Protein AF-A0A7S0GEG2-F1 (afdb_monomer_lite)

pLDDT: mean 74.53, std 17.64, range [33.5, 93.62]

Secondary structure (DSSP, 8-state):
------------SSEEEEEEEEEPPPPGGGG-SS--TTSGGGGT---TT-SEEEEEEEESS----------TTSS-----SS--SEEEEEEEEB----HHHHHHHHHHH--SSPPSS----SSS-SSS--TTEEEEEEEEE--TTHHHHTTPEE-S-TTTS--EEEEEETTTEEEEEEE---EEEESSEESSPPEEE--EE-SSSSS-EE--SB-EEE--EE-S--

Structure (mmCIF, N/CA/C/O backbone):
data_AF-A0A7S0GEG2-F1
#
_entry.id   AF-A0A7S0GEG2-F1
#
loop_
_atom_site.group_PDB
_atom_site.id
_atom_site.type_symbol
_atom_site.label_atom_id
_atom_site.label_alt_id
_atom_site.label_comp_id
_atom_site.label_asym_id
_atom_site.label_entity_id
_atom_site.label_seq_id
_atom_site.pdbx_PDB_ins_code
_atom_site.Cartn_x
_atom_site.Cartn_y
_atom_site.Cartn_z
_atom_site.occupancy
_atom_site.B_iso_or_equiv
_atom_site.auth_seq_id
_atom_site.auth_comp_id
_atom_site.auth_asym_id
_atom_site.auth_atom_id
_atom_site.pdbx_PDB_model_num
ATOM 1 N N . ASP A 1 1 ? -1.716 -4.434 -30.264 1.00 33.84 1 ASP A N 1
ATOM 2 C CA . ASP A 1 1 ? -1.226 -3.593 -29.158 1.00 33.84 1 ASP A CA 1
ATOM 3 C C . ASP A 1 1 ? -2.032 -3.826 -27.901 1.00 33.84 1 ASP A C 1
ATOM 5 O O . ASP A 1 1 ? -3.248 -3.678 -27.917 1.00 33.84 1 ASP A O 1
ATOM 9 N N . ALA A 1 2 ? -1.374 -4.280 -26.836 1.00 33.50 2 ALA A N 1
ATOM 10 C CA . ALA A 1 2 ? -2.000 -4.377 -25.525 1.00 33.50 2 ALA A CA 1
ATOM 11 C C . ALA A 1 2 ? -1.943 -2.991 -24.875 1.00 33.50 2 ALA A C 1
ATOM 13 O O . ALA A 1 2 ? -0.858 -2.471 -24.619 1.00 33.50 2 ALA A O 1
ATOM 14 N N . LEU A 1 3 ? -3.106 -2.389 -24.628 1.00 39.66 3 LEU A N 1
ATOM 15 C CA . LEU A 1 3 ? -3.224 -1.216 -23.766 1.00 39.66 3 LEU A CA 1
ATOM 16 C C . LEU A 1 3 ? -2.659 -1.587 -22.388 1.00 39.66 3 LEU A C 1
ATOM 18 O O . LEU A 1 3 ? -3.212 -2.442 -21.696 1.00 39.66 3 LEU A O 1
ATOM 22 N N . SER A 1 4 ? -1.534 -0.982 -22.007 1.00 40.44 4 SER A N 1
ATOM 23 C CA . SER A 1 4 ? -0.943 -1.180 -20.684 1.00 40.44 4 SER A CA 1
ATOM 24 C C . SER A 1 4 ? -1.849 -0.534 -19.634 1.00 40.44 4 SER A C 1
ATOM 26 O O . SER A 1 4 ? -1.887 0.687 -19.496 1.00 40.44 4 SER A O 1
ATOM 28 N N . LEU A 1 5 ? -2.604 -1.355 -18.904 1.00 46.75 5 LEU A N 1
ATOM 29 C CA . LEU A 1 5 ? -3.437 -0.920 -17.786 1.00 46.75 5 LEU A CA 1
ATOM 30 C C . LEU A 1 5 ? -2.587 -0.863 -16.511 1.00 46.75 5 LEU A C 1
ATOM 32 O O . LEU A 1 5 ? -2.259 -1.892 -15.928 1.00 46.75 5 LEU A O 1
ATOM 36 N N . HIS A 1 6 ? -2.264 0.348 -16.057 1.00 59.22 6 HIS A N 1
ATOM 37 C CA . HIS A 1 6 ? -1.756 0.585 -14.704 1.00 59.22 6 HIS A CA 1
ATOM 38 C C . HIS A 1 6 ? -2.921 0.874 -13.754 1.00 59.22 6 HIS A C 1
ATOM 40 O O . HIS A 1 6 ? -3.696 1.806 -13.982 1.00 59.22 6 HIS A O 1
ATOM 46 N N . GLY A 1 7 ? -3.028 0.106 -12.669 1.00 64.88 7 GLY A N 1
ATOM 47 C CA . GLY A 1 7 ? -4.090 0.266 -11.681 1.00 64.88 7 GLY A CA 1
ATOM 48 C C . GLY A 1 7 ? -3.736 -0.322 -10.320 1.00 64.88 7 GLY A C 1
ATOM 49 O O . GLY A 1 7 ? -2.764 -1.060 -10.178 1.00 64.88 7 GLY A O 1
ATOM 50 N N . ASN A 1 8 ? -4.557 0.016 -9.330 1.00 79.81 8 ASN A N 1
ATOM 51 C CA . ASN A 1 8 ? -4.424 -0.473 -7.964 1.00 79.81 8 ASN A CA 1
ATOM 52 C C . ASN A 1 8 ? -5.343 -1.674 -7.753 1.00 79.81 8 ASN A C 1
ATOM 54 O O . ASN A 1 8 ? -6.505 -1.646 -8.159 1.00 79.81 8 ASN A O 1
ATOM 58 N N . ALA A 1 9 ? -4.849 -2.700 -7.067 1.00 84.75 9 ALA A N 1
ATOM 59 C CA . ALA A 1 9 ? -5.642 -3.865 -6.702 1.00 84.75 9 ALA A CA 1
ATOM 60 C C . ALA A 1 9 ? -5.362 -4.279 -5.257 1.00 84.75 9 ALA A C 1
ATOM 62 O O . ALA A 1 9 ? -4.230 -4.203 -4.780 1.00 84.75 9 ALA A O 1
ATOM 63 N N . ILE A 1 10 ? -6.405 -4.752 -4.575 1.00 87.50 10 ILE A N 1
ATOM 64 C CA . ILE A 1 10 ? -6.306 -5.407 -3.270 1.00 87.50 10 ILE A CA 1
ATOM 65 C C . ILE A 1 10 ? -6.889 -6.806 -3.439 1.00 87.50 10 ILE A C 1
ATOM 67 O O . ILE A 1 10 ? -8.076 -6.957 -3.722 1.00 87.50 10 ILE A O 1
ATOM 71 N N . LEU A 1 11 ? -6.049 -7.827 -3.271 1.00 88.75 11 LEU A N 1
ATOM 72 C CA . LEU A 1 11 ? -6.468 -9.225 -3.268 1.00 88.75 11 LEU A CA 1
ATOM 73 C C . LEU A 1 11 ? -6.375 -9.758 -1.843 1.00 88.75 11 LEU A C 1
ATOM 75 O O . LEU A 1 11 ? -5.358 -9.584 -1.174 1.00 88.75 11 LEU A O 1
ATOM 79 N N . SER A 1 12 ? -7.437 -10.410 -1.379 1.00 87.06 12 SER A N 1
ATOM 80 C CA . SER A 1 12 ? -7.534 -10.885 -0.003 1.00 87.06 12 SER A CA 1
ATOM 81 C C . SER A 1 12 ? -8.224 -12.242 0.062 1.00 87.06 12 SER A C 1
ATOM 83 O O . SER A 1 12 ? -9.162 -12.503 -0.686 1.00 87.06 12 SER A O 1
ATOM 85 N N . LYS A 1 13 ? -7.761 -13.098 0.981 1.00 88.56 13 LYS A N 1
ATOM 86 C CA . LYS A 1 13 ? -8.512 -14.284 1.436 1.00 88.56 13 LYS A CA 1
ATOM 87 C C . LYS A 1 13 ? -9.487 -13.946 2.573 1.00 88.56 13 LYS A C 1
ATOM 89 O O . LYS A 1 13 ? -10.323 -14.769 2.925 1.00 88.56 13 LYS A O 1
ATOM 94 N N . CYS A 1 14 ? -9.344 -12.759 3.159 1.00 88.00 14 CYS A N 1
ATOM 95 C CA . CYS A 1 14 ? -10.221 -12.205 4.182 1.00 88.00 14 CYS A CA 1
ATOM 96 C C . CYS A 1 14 ? -11.368 -11.423 3.530 1.00 88.00 14 CYS A C 1
ATOM 98 O O . CYS A 1 14 ? -11.301 -11.064 2.353 1.00 88.00 14 CYS A O 1
ATOM 100 N N . ILE A 1 15 ? -12.395 -11.096 4.312 1.00 87.94 15 ILE A N 1
ATOM 101 C CA . ILE A 1 15 ? -13.513 -10.278 3.830 1.00 87.94 15 ILE A CA 1
ATOM 102 C C . ILE A 1 15 ? -13.054 -8.828 3.678 1.00 87.94 15 ILE A C 1
ATOM 104 O O . ILE A 1 15 ? -12.474 -8.279 4.613 1.00 87.94 15 ILE A O 1
ATOM 108 N N . LEU A 1 16 ? -13.319 -8.222 2.518 1.00 86.06 16 LEU A N 1
ATOM 109 C CA . LEU A 1 16 ? -13.119 -6.795 2.260 1.00 86.06 16 LEU A CA 1
ATOM 110 C C . LEU A 1 16 ? -14.400 -6.023 2.590 1.00 86.06 16 LEU A C 1
ATOM 112 O O . LEU A 1 16 ? -15.486 -6.434 2.187 1.00 86.06 16 LEU A O 1
ATOM 116 N N . GLY A 1 17 ? -14.266 -4.891 3.274 1.00 80.94 17 GLY A N 1
ATOM 117 C CA . GLY A 1 17 ? -15.364 -3.961 3.531 1.00 80.94 17 GLY A CA 1
ATOM 118 C C . GLY A 1 17 ? -14.894 -2.510 3.540 1.00 80.94 17 GLY A C 1
ATOM 119 O O . GLY A 1 17 ? -13.691 -2.239 3.531 1.00 80.94 17 GLY A O 1
ATOM 120 N N . ASP A 1 18 ? -15.856 -1.586 3.537 1.00 77.19 18 ASP A N 1
ATOM 121 C CA . ASP A 1 18 ? -15.634 -0.139 3.618 1.00 77.19 18 ASP A CA 1
ATOM 122 C C . ASP A 1 18 ? -14.580 0.366 2.627 1.00 77.19 18 ASP A C 1
ATOM 124 O O . ASP A 1 18 ? -13.599 0.997 3.014 1.00 77.19 18 ASP A O 1
ATOM 128 N N . GLY A 1 19 ? -14.740 0.030 1.346 1.00 84.19 19 GLY A N 1
ATOM 129 C CA . GLY A 1 19 ? -13.811 0.442 0.299 1.00 84.19 19 GLY A CA 1
ATOM 130 C C . GLY A 1 19 ? -13.857 1.951 0.044 1.00 84.19 19 GLY A C 1
ATOM 131 O O . GLY A 1 19 ? -14.934 2.523 -0.118 1.00 84.19 19 GLY A O 1
ATOM 132 N N . LEU A 1 20 ? -12.688 2.585 -0.049 1.00 85.19 20 LEU A N 1
ATOM 133 C CA . LEU A 1 20 ? -12.534 3.994 -0.399 1.00 85.19 20 LEU A CA 1
ATOM 134 C C . LEU A 1 20 ? -11.532 4.133 -1.542 1.00 85.19 20 LEU A C 1
ATOM 136 O O . LEU A 1 20 ? -10.406 3.637 -1.475 1.00 85.19 20 LEU A O 1
ATOM 140 N N . ILE A 1 21 ? -11.928 4.873 -2.574 1.00 87.62 21 ILE A N 1
ATOM 141 C CA . ILE A 1 21 ? -11.025 5.314 -3.634 1.00 87.62 21 ILE A CA 1
ATOM 142 C C . ILE A 1 21 ? -10.737 6.793 -3.410 1.00 87.62 21 ILE A C 1
ATOM 144 O O . ILE A 1 21 ? -11.643 7.624 -3.443 1.00 87.62 21 ILE A O 1
ATOM 148 N N . LEU A 1 22 ? -9.464 7.125 -3.209 1.00 87.06 22 LEU A N 1
ATOM 149 C CA . LEU A 1 22 ? -8.984 8.502 -3.241 1.00 87.06 22 LEU A CA 1
ATOM 150 C C . LEU A 1 22 ? -8.239 8.728 -4.544 1.00 87.06 22 LEU A C 1
ATOM 152 O O . LEU A 1 22 ? -7.375 7.940 -4.917 1.00 87.06 22 LEU A O 1
ATOM 156 N N . ARG A 1 23 ? -8.559 9.812 -5.239 1.00 85.81 23 ARG A N 1
ATOM 157 C CA . ARG A 1 23 ? -7.948 10.145 -6.522 1.00 85.81 23 ARG A CA 1
ATOM 158 C C . ARG A 1 23 ? -7.638 11.629 -6.552 1.00 85.81 23 ARG A C 1
ATOM 160 O O . ARG A 1 23 ? -8.488 12.437 -6.178 1.00 85.81 23 ARG A O 1
ATOM 167 N N . ASP A 1 24 ? -6.441 11.974 -7.010 1.00 83.50 24 ASP A N 1
ATOM 168 C CA . ASP A 1 24 ? -6.130 13.364 -7.322 1.00 83.50 24 ASP A CA 1
ATOM 169 C C . ASP A 1 24 ? -7.036 13.843 -8.470 1.00 83.50 24 ASP A C 1
ATOM 171 O O . ASP A 1 24 ? -7.465 13.035 -9.300 1.00 83.50 24 ASP A O 1
ATOM 175 N N . PRO A 1 25 ? -7.314 15.152 -8.576 1.00 80.06 25 PRO A N 1
ATOM 176 C CA . PRO A 1 25 ? -7.960 15.694 -9.762 1.00 80.06 25 PRO A CA 1
ATOM 177 C C . PRO A 1 25 ? -7.212 15.239 -11.018 1.00 80.06 25 PRO A C 1
ATOM 179 O O . PRO A 1 25 ? -6.003 15.460 -11.146 1.00 80.06 25 PRO A O 1
ATOM 182 N N . LEU A 1 26 ? -7.925 14.563 -11.919 1.00 72.69 26 LEU A N 1
ATOM 183 C CA . LEU A 1 26 ? -7.349 14.144 -13.187 1.00 72.69 26 LEU A CA 1
ATOM 184 C C . LEU A 1 26 ? -7.174 15.386 -14.061 1.00 72.69 26 LEU A C 1
ATOM 186 O O . LEU A 1 26 ? -8.143 16.127 -14.244 1.00 72.69 26 LEU A O 1
ATOM 190 N N . PRO A 1 27 ? -5.972 15.636 -14.602 1.00 69.25 27 PRO A N 1
ATOM 191 C CA . PRO A 1 27 ? -5.805 16.676 -15.601 1.00 69.25 27 PRO A CA 1
ATOM 192 C C . PRO A 1 27 ? -6.736 16.394 -16.785 1.00 69.25 27 PRO A C 1
ATOM 194 O O . PRO A 1 27 ? -6.837 15.245 -17.218 1.00 69.25 27 PRO A O 1
ATOM 197 N N . HIS A 1 28 ? -7.375 17.428 -17.339 1.00 65.75 28 HIS A N 1
ATOM 198 C CA . HIS A 1 28 ? -8.211 17.297 -18.545 1.00 65.75 28 HIS A CA 1
ATOM 199 C C . HIS A 1 28 ? -7.473 16.612 -19.705 1.00 65.75 28 HIS A C 1
ATOM 201 O O . HIS A 1 28 ? -8.079 15.927 -20.521 1.00 65.75 28 HIS A O 1
ATOM 207 N N . THR A 1 29 ? -6.151 16.743 -19.713 1.00 63.72 29 THR A N 1
ATOM 208 C CA . THR A 1 29 ? -5.223 16.192 -20.696 1.00 63.72 29 THR A CA 1
ATOM 209 C C . THR A 1 29 ? -5.220 14.657 -20.747 1.00 63.72 29 THR A C 1
ATOM 211 O O . THR A 1 29 ? -4.950 14.087 -21.796 1.00 63.72 29 THR A O 1
ATOM 214 N N . TYR A 1 30 ? -5.612 13.967 -19.664 1.00 60.62 30 TYR A N 1
ATOM 215 C CA . TYR A 1 30 ? -5.770 12.500 -19.642 1.00 60.62 30 TYR A CA 1
ATOM 216 C C . TYR A 1 30 ? -6.985 12.010 -20.446 1.00 60.62 30 TYR A C 1
ATOM 218 O O . TYR A 1 30 ? -7.077 10.825 -20.753 1.00 60.62 30 TYR A O 1
ATOM 226 N N . PHE A 1 31 ? -7.915 12.911 -20.764 1.00 60.94 31 PHE A N 1
ATOM 227 C CA . PHE A 1 31 ? -9.104 12.654 -21.580 1.00 60.94 31 PHE A CA 1
ATOM 228 C C . PHE A 1 31 ? -9.052 13.412 -22.912 1.00 60.94 31 PHE A C 1
ATOM 230 O O . PHE A 1 31 ? -10.062 13.514 -23.604 1.00 60.94 31 PHE A O 1
ATOM 237 N N . SER A 1 32 ? -7.895 13.986 -23.251 1.00 58.28 32 SER A N 1
ATOM 238 C CA . SER A 1 32 ? -7.695 14.693 -24.508 1.00 58.28 32 SER A CA 1
ATOM 239 C C . SER A 1 32 ? -7.618 13.694 -25.658 1.00 58.28 32 SER A C 1
ATOM 241 O O . SER A 1 32 ? -6.876 12.717 -25.597 1.00 58.28 32 SER A O 1
ATOM 243 N N . GLU A 1 33 ? -8.333 13.971 -26.746 1.00 59.38 33 GLU A N 1
ATOM 244 C CA . GLU A 1 33 ? -8.207 13.227 -28.008 1.00 59.38 33 GLU A CA 1
ATOM 245 C C . GLU A 1 33 ? -6.899 13.555 -28.757 1.00 59.38 33 GLU A C 1
ATOM 247 O O . GLU A 1 33 ? -6.630 13.014 -29.828 1.00 59.38 33 GLU A O 1
ATOM 252 N N . LYS A 1 34 ? -6.074 14.463 -28.216 1.00 60.25 34 LYS A N 1
ATOM 253 C CA . LYS A 1 34 ? -4.789 14.876 -28.787 1.00 60.25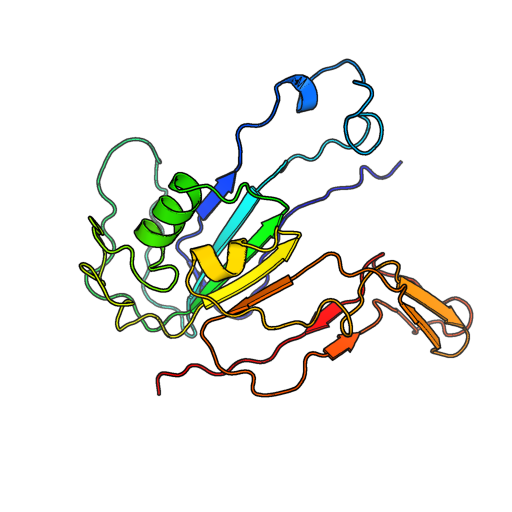 34 LYS A CA 1
ATOM 254 C C . LYS A 1 34 ? -3.649 14.453 -27.866 1.00 60.25 34 LYS A C 1
ATOM 256 O O . LYS A 1 34 ? -3.674 14.754 -26.676 1.00 60.25 34 LYS A O 1
ATOM 261 N N . ALA A 1 35 ? -2.628 13.813 -28.436 1.00 57.03 35 ALA A N 1
ATOM 262 C CA . ALA A 1 35 ? -1.416 13.447 -27.710 1.00 57.03 35 ALA A CA 1
ATOM 263 C C . ALA A 1 35 ? -0.706 14.700 -27.172 1.00 57.03 35 ALA A C 1
ATOM 265 O O . ALA A 1 35 ? -0.379 15.619 -27.928 1.00 57.03 35 ALA A O 1
ATOM 266 N N . GLU A 1 36 ? -0.448 14.728 -25.867 1.00 59.53 36 GLU A N 1
ATOM 267 C CA . GLU A 1 36 ? 0.244 15.831 -25.205 1.00 59.53 36 GLU A CA 1
ATOM 268 C C . GLU A 1 36 ? 1.667 15.430 -24.804 1.00 59.53 36 GLU A C 1
ATOM 270 O O . GLU A 1 36 ? 1.892 14.516 -24.006 1.00 59.53 36 GLU A O 1
ATOM 275 N N . ARG A 1 37 ? 2.652 16.146 -25.363 1.00 57.69 37 ARG A N 1
ATOM 276 C CA . ARG A 1 37 ? 4.074 15.955 -25.049 1.00 57.69 37 ARG A CA 1
ATOM 277 C C . ARG A 1 37 ? 4.355 16.290 -23.584 1.00 57.69 37 ARG A C 1
ATOM 279 O O . ARG A 1 37 ? 3.925 17.325 -23.087 1.00 57.69 37 ARG A O 1
ATOM 286 N N . GLY A 1 38 ? 5.147 15.447 -22.923 1.00 57.72 38 GLY A N 1
ATOM 287 C CA . GLY A 1 38 ? 5.521 15.619 -21.513 1.00 57.72 38 GLY A CA 1
ATOM 288 C C . GLY A 1 38 ? 4.596 14.904 -20.522 1.00 57.72 38 GLY A C 1
ATOM 289 O O . GLY A 1 38 ? 4.838 14.963 -19.317 1.00 57.72 38 GLY A O 1
ATOM 290 N N . ILE A 1 39 ? 3.576 14.194 -21.011 1.00 58.56 39 ILE A N 1
ATOM 291 C CA . ILE A 1 39 ? 2.786 13.243 -20.223 1.00 58.56 39 ILE A CA 1
ATOM 292 C C . ILE A 1 39 ? 3.392 11.843 -20.396 1.00 58.56 39 ILE A C 1
ATOM 294 O O . ILE A 1 39 ? 3.919 11.511 -21.455 1.00 58.56 39 ILE A O 1
ATOM 298 N N . ASN A 1 40 ? 3.371 11.032 -19.332 1.00 51.09 40 ASN A N 1
ATOM 299 C CA . ASN A 1 40 ? 3.924 9.673 -19.334 1.00 51.09 40 ASN A CA 1
ATOM 300 C C . ASN A 1 40 ? 3.428 8.849 -20.539 1.00 51.09 40 ASN A C 1
ATOM 302 O O . ASN A 1 40 ? 2.256 8.934 -20.902 1.00 51.09 40 ASN A O 1
ATOM 306 N N . ALA A 1 41 ? 4.324 8.036 -21.107 1.00 54.47 41 ALA A N 1
ATOM 307 C CA . ALA A 1 41 ? 4.078 7.227 -22.306 1.00 54.47 41 ALA A CA 1
ATOM 308 C C . ALA A 1 41 ? 3.608 8.038 -23.534 1.00 54.47 41 ALA A C 1
ATOM 310 O O . ALA A 1 41 ? 2.786 7.559 -24.313 1.00 54.47 41 ALA A O 1
ATOM 311 N N . ASP A 1 42 ? 4.099 9.273 -23.681 1.00 52.62 42 ASP A N 1
ATOM 312 C CA . ASP A 1 42 ? 3.838 10.166 -24.822 1.00 52.62 42 ASP A CA 1
ATOM 313 C C . ASP A 1 42 ? 2.342 10.392 -25.124 1.00 52.62 42 ASP A C 1
ATOM 315 O O . ASP A 1 42 ? 1.959 10.683 -26.256 1.00 52.62 42 ASP A O 1
ATOM 319 N N . GLY A 1 43 ? 1.485 10.252 -24.105 1.00 51.22 43 GLY A N 1
ATOM 320 C CA . GLY A 1 43 ? 0.032 10.385 -24.233 1.00 51.22 43 GLY A CA 1
ATOM 321 C C . GLY A 1 43 ? -0.700 9.142 -24.760 1.00 51.22 43 GLY A C 1
ATOM 322 O O . GLY A 1 43 ? -1.916 9.194 -24.906 1.00 51.22 43 GLY A O 1
ATOM 323 N N . TYR A 1 44 ? -0.007 8.022 -25.008 1.00 48.38 44 TYR A N 1
ATOM 324 C CA . TYR A 1 44 ? -0.619 6.767 -25.477 1.00 48.38 44 TYR A CA 1
ATOM 325 C C . TYR A 1 44 ? -1.108 5.847 -24.347 1.00 48.38 44 TYR A C 1
ATOM 327 O O . TYR A 1 44 ? -1.871 4.911 -24.590 1.00 48.38 44 TYR A O 1
ATOM 335 N N . GLU A 1 45 ? -0.685 6.081 -23.102 1.00 48.69 45 GLU A N 1
ATOM 336 C CA . GLU A 1 45 ? -1.154 5.312 -21.946 1.00 48.69 45 GLU A CA 1
ATOM 337 C C . GLU A 1 45 ? -2.381 5.981 -21.314 1.00 48.69 45 GLU A C 1
ATOM 339 O O . GLU A 1 45 ? -2.269 6.948 -20.556 1.00 48.69 45 GLU A O 1
ATOM 344 N N . VAL A 1 46 ? -3.568 5.422 -21.561 1.00 51.94 46 VAL A N 1
ATOM 345 C CA . VAL A 1 46 ? -4.786 5.800 -20.834 1.00 51.94 46 VAL A CA 1
ATOM 346 C C . VAL A 1 46 ? -4.719 5.204 -19.426 1.00 51.94 46 VAL A C 1
ATOM 348 O O . VAL A 1 46 ? -5.194 4.099 -19.157 1.00 51.94 46 VAL A O 1
ATOM 351 N N . ARG A 1 47 ? -4.116 5.935 -18.484 1.00 56.31 47 ARG A N 1
ATOM 352 C CA . ARG A 1 47 ? -4.162 5.573 -17.060 1.00 56.31 47 ARG A CA 1
ATOM 353 C C . ARG A 1 47 ? -5.538 5.913 -16.510 1.00 56.31 47 ARG A C 1
ATOM 355 O O . ARG A 1 47 ? -5.728 6.979 -15.928 1.00 56.31 47 ARG A O 1
ATOM 362 N N . LEU A 1 48 ? -6.481 4.985 -16.643 1.00 52.56 48 LEU A N 1
ATOM 363 C CA . LEU A 1 48 ? -7.854 5.127 -16.140 1.00 52.56 48 LEU A CA 1
ATOM 364 C C . LEU A 1 48 ? -7.928 5.459 -14.628 1.00 52.56 48 LEU A C 1
ATOM 366 O O . LEU A 1 48 ? -8.962 5.921 -14.146 1.00 52.56 48 LEU A O 1
ATOM 370 N N . GLY A 1 49 ? -6.828 5.289 -13.883 1.00 56.41 49 GLY A N 1
ATOM 371 C CA . GLY A 1 49 ? -6.710 5.634 -12.464 1.00 56.41 49 GLY A CA 1
ATOM 372 C C . GLY A 1 49 ? -5.973 6.936 -12.113 1.00 56.41 49 GLY A C 1
ATOM 373 O O . GLY A 1 49 ? -6.183 7.470 -11.025 1.00 56.41 49 GLY A O 1
ATOM 374 N N . GLY A 1 50 ? -5.124 7.478 -12.997 1.00 71.56 50 GLY A N 1
ATOM 375 C CA . GLY A 1 50 ? -4.232 8.602 -12.673 1.00 71.56 50 GLY A CA 1
ATOM 376 C C . GLY A 1 50 ? -3.418 8.392 -11.385 1.00 71.56 50 GLY A C 1
ATOM 377 O O . GLY A 1 50 ? -2.882 7.311 -11.152 1.00 71.56 50 GLY A O 1
ATOM 378 N N . ARG A 1 51 ? -3.304 9.442 -10.561 1.00 82.38 51 ARG A N 1
ATOM 379 C CA . ARG A 1 51 ? -2.701 9.385 -9.219 1.00 82.38 51 ARG A CA 1
ATOM 380 C C . ARG A 1 51 ? -3.801 9.047 -8.208 1.00 82.38 51 ARG A C 1
ATOM 382 O O . ARG A 1 51 ? -4.714 9.851 -8.010 1.00 82.38 51 ARG A O 1
ATOM 389 N N . MET A 1 52 ? -3.749 7.865 -7.601 1.00 88.06 52 MET A N 1
ATOM 390 C CA . MET A 1 52 ? -4.851 7.338 -6.790 1.00 88.06 52 MET A CA 1
ATOM 391 C C . MET A 1 52 ? -4.395 6.402 -5.672 1.00 88.06 52 MET A C 1
ATOM 393 O O . MET A 1 52 ? -3.303 5.852 -5.711 1.00 88.06 52 MET A O 1
ATOM 397 N N . GLY A 1 53 ? -5.261 6.179 -4.692 1.00 89.44 53 GLY A N 1
ATOM 398 C CA . GLY A 1 53 ? -5.144 5.126 -3.697 1.00 89.44 53 GLY A CA 1
ATOM 399 C C . GLY A 1 53 ? -6.461 4.369 -3.570 1.00 89.44 53 GLY A C 1
ATOM 400 O O . GLY A 1 53 ? -7.534 4.973 -3.562 1.00 89.44 53 GLY A O 1
ATOM 401 N N . LEU A 1 54 ? -6.364 3.046 -3.498 1.00 91.62 54 LEU A N 1
ATOM 402 C CA . LEU A 1 54 ? -7.462 2.150 -3.165 1.00 91.62 54 LEU A CA 1
ATOM 403 C C . LEU A 1 54 ? -7.247 1.682 -1.730 1.00 91.62 54 LEU A C 1
ATOM 405 O O . LEU A 1 54 ? -6.164 1.199 -1.411 1.00 91.62 54 LEU A O 1
ATOM 409 N N . PHE A 1 55 ? -8.260 1.815 -0.886 1.00 90.31 55 PHE A N 1
ATOM 410 C CA . PHE A 1 55 ? -8.200 1.462 0.528 1.00 90.31 55 PHE A CA 1
ATOM 411 C C . PHE A 1 55 ? -9.420 0.630 0.911 1.00 90.31 55 PHE A C 1
ATOM 413 O O . PHE A 1 55 ? -10.476 0.747 0.288 1.00 90.31 55 PHE A O 1
ATOM 420 N N . ALA A 1 56 ? -9.269 -0.222 1.918 1.00 90.06 56 ALA A N 1
ATOM 421 C CA . ALA A 1 56 ? -10.346 -1.038 2.460 1.00 90.06 56 ALA A CA 1
ATOM 422 C C . ALA A 1 56 ? -10.034 -1.466 3.898 1.00 90.06 56 ALA A C 1
ATOM 424 O O . ALA A 1 56 ? -8.885 -1.422 4.345 1.00 90.06 56 ALA A O 1
ATOM 425 N N . ARG A 1 57 ? -11.052 -1.956 4.605 1.00 88.38 57 ARG A N 1
ATOM 426 C CA . ARG A 1 57 ? -10.870 -2.785 5.799 1.00 88.38 57 ARG A CA 1
ATOM 427 C C . ARG A 1 57 ? -10.877 -4.260 5.406 1.00 88.38 57 ARG A C 1
ATOM 429 O O . ARG A 1 57 ? -11.656 -4.666 4.543 1.00 88.38 57 ARG A O 1
ATOM 436 N N . ILE A 1 58 ? -10.032 -5.063 6.051 1.00 89.56 58 ILE A N 1
ATOM 437 C CA . ILE A 1 58 ? -10.095 -6.527 5.992 1.00 89.56 58 ILE A CA 1
ATOM 438 C C . ILE A 1 58 ? -10.478 -7.121 7.343 1.00 89.56 58 ILE A C 1
ATOM 440 O O . ILE A 1 58 ? -9.957 -6.719 8.385 1.00 89.56 58 ILE A O 1
ATOM 444 N N . PHE A 1 59 ? -11.348 -8.127 7.302 1.00 86.81 59 PHE A N 1
ATOM 445 C CA . PHE A 1 59 ? -11.892 -8.802 8.477 1.00 86.81 59 PHE A CA 1
ATOM 446 C C . PHE A 1 59 ? -11.567 -10.295 8.433 1.00 86.81 59 PHE A C 1
ATOM 448 O O . PHE A 1 59 ? -11.765 -10.954 7.410 1.00 86.81 59 PHE A O 1
ATOM 455 N N . GLY A 1 60 ? -11.080 -10.843 9.550 1.00 81.44 60 GLY A N 1
ATOM 456 C CA . GLY A 1 60 ? -10.684 -12.255 9.636 1.00 81.44 60 GLY A CA 1
ATOM 457 C C . GLY A 1 60 ? -11.854 -13.244 9.588 1.00 81.44 60 GLY A C 1
ATOM 458 O O . GLY A 1 60 ? -11.654 -14.422 9.306 1.00 81.44 60 GLY A O 1
ATOM 459 N N . LYS A 1 61 ? -13.078 -12.778 9.852 1.00 74.19 61 LYS A N 1
ATOM 460 C CA . LYS A 1 61 ? -14.315 -13.557 9.754 1.00 74.19 61 LYS A CA 1
ATOM 461 C C . LYS A 1 61 ? -15.391 -12.721 9.058 1.00 74.19 61 LYS A C 1
ATOM 463 O O . LYS A 1 61 ? -15.341 -11.493 9.165 1.00 74.19 61 LYS A O 1
ATOM 468 N N . PRO A 1 62 ? -16.375 -13.357 8.397 1.00 66.00 62 PRO A N 1
ATOM 469 C CA . PRO A 1 62 ? -17.599 -12.679 7.996 1.00 66.00 62 PRO A CA 1
ATOM 470 C C . PRO A 1 62 ? -18.227 -12.034 9.231 1.00 66.00 62 PRO A C 1
ATOM 472 O O . PRO A 1 62 ? -18.604 -12.715 10.181 1.00 66.00 62 PRO A O 1
ATOM 475 N N . SER A 1 63 ? -18.266 -10.710 9.239 1.00 55.09 63 SER A N 1
ATOM 476 C CA . SER A 1 63 ? -18.991 -9.914 10.222 1.00 55.09 63 SER A CA 1
ATOM 477 C C . SER A 1 63 ? -20.231 -9.349 9.526 1.00 55.09 63 SER A C 1
ATOM 479 O O . SER A 1 63 ? -20.173 -9.153 8.308 1.00 55.09 63 SER A O 1
ATOM 481 N N . PRO A 1 64 ? -21.347 -9.088 10.228 1.00 50.22 64 PRO A N 1
ATOM 482 C CA . PRO A 1 64 ? -22.548 -8.493 9.640 1.00 50.22 64 PRO A CA 1
ATOM 483 C C . PRO A 1 64 ? -22.351 -7.005 9.287 1.00 50.22 64 PRO A C 1
ATOM 485 O O . PRO A 1 64 ? -23.147 -6.153 9.672 1.00 50.22 64 PRO A O 1
ATOM 488 N N . ILE A 1 65 ? -21.298 -6.665 8.541 1.00 48.31 65 ILE A N 1
ATOM 489 C CA . ILE A 1 65 ? -21.170 -5.360 7.896 1.00 48.31 65 ILE A CA 1
ATOM 490 C C . ILE A 1 65 ? -22.001 -5.447 6.619 1.00 48.31 65 ILE A C 1
ATOM 492 O O . ILE A 1 65 ? -21.576 -5.954 5.582 1.00 48.31 65 ILE A O 1
ATOM 496 N N . ILE A 1 66 ? -23.260 -5.049 6.777 1.00 45.25 66 ILE A N 1
ATOM 497 C CA . ILE A 1 66 ? -24.292 -5.045 5.747 1.00 45.25 66 ILE A CA 1
ATOM 498 C C . ILE A 1 66 ? -23.885 -4.039 4.659 1.00 45.25 66 ILE A C 1
ATOM 500 O O . ILE A 1 66 ? -23.635 -2.875 4.980 1.00 45.25 66 ILE A O 1
ATOM 504 N N . PRO A 1 67 ? -23.858 -4.434 3.375 1.00 38.09 67 PRO A N 1
ATOM 505 C CA . PRO A 1 67 ? -23.628 -3.499 2.289 1.00 38.09 67 PRO A CA 1
ATOM 506 C C . PRO A 1 67 ? -24.825 -2.548 2.209 1.00 38.09 67 PRO A C 1
ATOM 508 O O . PRO A 1 67 ? -25.938 -2.963 1.887 1.00 38.09 67 PRO A O 1
ATOM 511 N N . ARG A 1 68 ? -24.616 -1.257 2.463 1.00 39.12 68 ARG A N 1
ATOM 512 C CA . ARG A 1 68 ? -25.450 -0.233 1.833 1.00 39.12 68 ARG A CA 1
ATOM 513 C C . ARG A 1 68 ? -24.633 0.408 0.726 1.00 39.12 68 ARG A C 1
ATOM 515 O O . ARG A 1 68 ? -23.488 0.794 0.905 1.00 39.12 68 ARG A O 1
ATOM 522 N N . THR A 1 69 ? -25.216 0.475 -0.459 1.00 36.66 69 THR A N 1
ATOM 523 C CA . THR A 1 69 ? -24.723 1.301 -1.557 1.00 36.66 69 THR A CA 1
ATOM 524 C C . THR A 1 69 ? -24.752 2.756 -1.102 1.00 36.66 69 THR A C 1
ATOM 526 O O . THR A 1 69 ? -25.825 3.316 -0.881 1.00 36.66 69 THR A O 1
ATOM 529 N N . HIS A 1 70 ? -23.576 3.346 -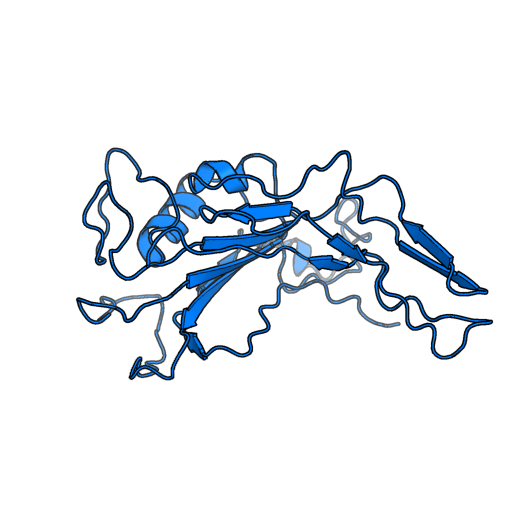0.898 1.00 43.41 70 HIS A N 1
ATOM 530 C CA . HIS A 1 70 ? -23.434 4.698 -0.371 1.00 43.41 70 HIS A CA 1
ATOM 531 C C . HIS A 1 70 ? -23.324 5.711 -1.514 1.00 43.41 70 HIS A C 1
ATOM 533 O O . HIS A 1 70 ? -22.409 5.639 -2.333 1.00 43.41 70 HIS A O 1
ATOM 539 N N . ASN A 1 71 ? -24.242 6.678 -1.544 1.00 33.72 71 ASN A N 1
ATOM 540 C CA . ASN A 1 71 ? -24.095 7.888 -2.345 1.00 33.72 71 ASN A CA 1
ATOM 541 C C . ASN A 1 71 ? -23.266 8.900 -1.541 1.00 33.72 71 ASN A C 1
ATOM 543 O O . ASN A 1 71 ? -23.670 9.336 -0.469 1.00 33.72 71 ASN A O 1
ATOM 547 N N . LEU A 1 72 ? -22.097 9.262 -2.067 1.00 40.84 72 LEU A N 1
ATOM 548 C CA . LEU A 1 72 ? -21.047 10.078 -1.434 1.00 40.84 72 LEU A CA 1
ATOM 549 C C . LEU A 1 72 ? -21.404 11.561 -1.182 1.00 40.84 72 LEU A C 1
ATOM 551 O O . LEU A 1 72 ? -20.505 12.364 -0.944 1.00 40.84 72 LEU A O 1
ATOM 555 N N . THR A 1 73 ? -22.672 11.968 -1.276 1.00 36.81 73 THR A N 1
ATOM 556 C CA . THR A 1 73 ? -23.017 13.391 -1.450 1.00 36.81 73 THR A CA 1
ATOM 557 C C . THR A 1 73 ? -23.867 14.022 -0.360 1.00 36.81 73 THR A C 1
ATOM 559 O O . THR A 1 73 ? -23.897 15.248 -0.307 1.00 36.81 73 THR A O 1
ATOM 562 N N . LYS A 1 74 ? -24.513 13.260 0.521 1.00 37.25 74 LYS A N 1
ATOM 563 C CA . LYS A 1 74 ? -25.258 13.762 1.686 1.00 37.25 74 LYS A CA 1
ATOM 564 C C . LYS A 1 74 ? -25.676 12.555 2.524 1.00 37.25 74 LYS A C 1
ATOM 566 O O . LYS A 1 74 ? -26.013 11.526 1.958 1.00 37.25 74 LYS A O 1
ATOM 571 N N . ASP A 1 75 ? -25.668 12.727 3.836 1.00 35.88 75 ASP A N 1
ATOM 572 C CA . ASP A 1 75 ? -26.148 11.797 4.864 1.00 35.88 75 ASP A CA 1
ATOM 573 C C . ASP A 1 75 ? -25.104 10.859 5.485 1.00 35.88 75 ASP A C 1
ATOM 575 O O . ASP A 1 75 ? -24.357 10.118 4.850 1.00 35.88 75 ASP A O 1
ATOM 579 N N . SER A 1 76 ? -25.066 10.983 6.806 1.00 39.59 76 SER A N 1
ATOM 580 C CA . SER A 1 76 ? -24.173 10.400 7.791 1.00 39.59 76 SER A CA 1
ATOM 581 C C . SER A 1 76 ? -24.003 8.889 7.626 1.00 39.59 76 SER A C 1
ATOM 583 O O . SER A 1 76 ? -24.975 8.135 7.581 1.00 39.59 76 SER A O 1
ATOM 585 N N . PHE A 1 77 ? -22.751 8.436 7.604 1.00 40.34 77 PHE A N 1
ATOM 586 C CA . PHE A 1 77 ? -22.391 7.026 7.708 1.00 40.34 77 PHE A CA 1
ATOM 587 C C . PHE A 1 77 ? -22.954 6.446 9.014 1.00 40.34 77 PHE A C 1
ATOM 589 O O . PHE A 1 77 ? -22.551 6.876 10.092 1.00 40.34 77 PHE A O 1
ATOM 596 N N . TYR A 1 78 ? -23.855 5.464 8.944 1.00 40.34 78 TYR A N 1
ATOM 597 C CA . TYR A 1 78 ? -24.206 4.653 10.114 1.00 40.34 78 TYR A CA 1
ATOM 598 C C . TYR A 1 78 ? -23.270 3.444 10.149 1.00 40.34 78 TYR A C 1
ATOM 600 O O . TYR A 1 78 ? -23.615 2.352 9.698 1.00 40.34 78 TYR A O 1
ATOM 608 N N . LEU A 1 79 ? -22.038 3.673 10.600 1.00 49.69 79 LEU A N 1
ATOM 609 C CA . LEU A 1 79 ? -21.144 2.590 10.998 1.00 49.69 79 LEU A CA 1
ATOM 610 C C . LEU A 1 79 ? -21.522 2.190 12.432 1.00 49.69 79 LEU A C 1
ATOM 612 O O . LEU A 1 79 ? -21.796 3.083 13.238 1.00 49.69 79 LEU A O 1
ATOM 616 N N . PRO A 1 80 ? -21.597 0.886 12.760 1.00 52.81 80 PRO A N 1
ATOM 617 C CA . PRO A 1 80 ? -21.862 0.470 14.132 1.00 52.81 80 PRO A CA 1
ATOM 618 C C . PRO A 1 80 ? -20.818 1.105 15.054 1.00 52.81 80 PRO A C 1
ATOM 620 O O . PRO A 1 80 ? -19.643 1.165 14.689 1.00 52.81 80 PRO A O 1
ATOM 623 N N . GLU A 1 81 ? -21.246 1.563 16.236 1.00 53.28 81 GLU A N 1
ATOM 624 C CA . GLU A 1 81 ? -20.362 2.227 17.212 1.00 53.28 81 GLU A CA 1
ATOM 625 C C . GLU A 1 81 ? -19.101 1.405 17.502 1.00 53.28 81 GLU A C 1
ATOM 627 O O . GLU A 1 81 ? -18.043 1.978 17.716 1.00 53.28 81 GLU A O 1
ATOM 632 N N . ASN A 1 82 ? -19.198 0.073 17.412 1.00 64.75 82 ASN A N 1
ATOM 633 C CA . ASN A 1 82 ? -18.075 -0.844 17.535 1.00 64.75 82 ASN A CA 1
ATOM 634 C C . ASN A 1 82 ? -17.916 -1.683 16.262 1.00 64.75 82 ASN A C 1
ATOM 636 O O . ASN A 1 82 ? -18.737 -2.556 15.963 1.00 64.75 82 ASN A O 1
ATOM 640 N N . LEU A 1 83 ? -16.827 -1.457 15.527 1.00 74.25 83 LEU A N 1
ATOM 641 C CA . LEU A 1 83 ? -16.415 -2.343 14.438 1.00 74.25 83 LEU A CA 1
ATOM 642 C C . LEU A 1 83 ? -15.828 -3.653 14.995 1.00 74.25 83 LEU A C 1
ATOM 644 O O . LEU A 1 83 ? -15.191 -3.646 16.050 1.00 74.25 83 LEU A O 1
ATOM 648 N N . PRO A 1 84 ? -15.971 -4.788 14.286 1.00 80.62 84 PRO A N 1
ATOM 649 C CA . PRO A 1 84 ? -15.214 -5.996 14.609 1.00 80.62 84 PRO A CA 1
ATOM 650 C C . PRO A 1 84 ? -13.693 -5.767 14.446 1.00 80.62 84 PRO A C 1
ATOM 652 O O . PRO A 1 84 ? -13.278 -4.857 13.715 1.00 80.62 84 PRO A O 1
ATOM 655 N N . PRO A 1 85 ? -12.856 -6.634 15.052 1.00 86.00 85 PRO A N 1
ATOM 656 C CA . PRO A 1 85 ? -11.421 -6.702 14.786 1.00 86.00 85 PRO A CA 1
ATOM 657 C C . PRO A 1 85 ? -11.083 -6.656 13.295 1.00 86.00 85 PRO A C 1
ATOM 659 O O . PRO A 1 85 ? -11.536 -7.508 12.520 1.00 86.00 85 PRO A O 1
ATOM 662 N N . HIS A 1 86 ? -10.283 -5.672 12.888 1.00 86.81 86 HIS A N 1
ATOM 663 C CA . HIS A 1 86 ? -9.969 -5.454 11.478 1.00 86.81 86 HIS A CA 1
ATOM 664 C C . HIS A 1 86 ? -8.582 -4.861 11.247 1.00 86.81 86 HIS A C 1
ATOM 666 O O . HIS A 1 86 ? -7.972 -4.272 12.140 1.00 86.81 86 HIS A O 1
ATOM 672 N N . PHE A 1 87 ? -8.107 -4.976 10.008 1.00 89.75 87 PHE A N 1
ATOM 673 C CA . PHE A 1 87 ? -6.937 -4.248 9.523 1.00 89.75 87 PHE A CA 1
ATOM 674 C C . PHE A 1 87 ? -7.349 -3.274 8.429 1.00 89.75 87 PHE A C 1
ATOM 676 O O . PHE A 1 87 ? -8.260 -3.557 7.652 1.00 89.75 87 PHE A O 1
ATOM 683 N N . VAL A 1 88 ? -6.648 -2.152 8.337 1.00 89.88 88 VAL A N 1
ATOM 684 C CA . VAL A 1 88 ? -6.769 -1.222 7.212 1.00 89.88 88 VAL A CA 1
ATOM 685 C C . VAL A 1 88 ? -5.711 -1.591 6.184 1.00 89.88 88 VAL A C 1
ATOM 687 O O . VAL A 1 88 ? -4.532 -1.701 6.517 1.00 89.88 88 VAL A O 1
ATOM 690 N N . VAL A 1 89 ? -6.121 -1.772 4.934 1.00 92.38 89 VAL A N 1
ATOM 691 C CA . VAL A 1 89 ? -5.231 -2.093 3.818 1.00 92.38 89 VAL A CA 1
ATOM 692 C C . VAL A 1 89 ? -5.364 -1.061 2.714 1.00 92.38 89 VAL A C 1
ATOM 694 O O . VAL A 1 89 ? -6.441 -0.506 2.500 1.00 92.38 89 VAL A O 1
ATOM 697 N N . GLY A 1 90 ? -4.284 -0.820 1.979 1.00 92.25 90 GLY 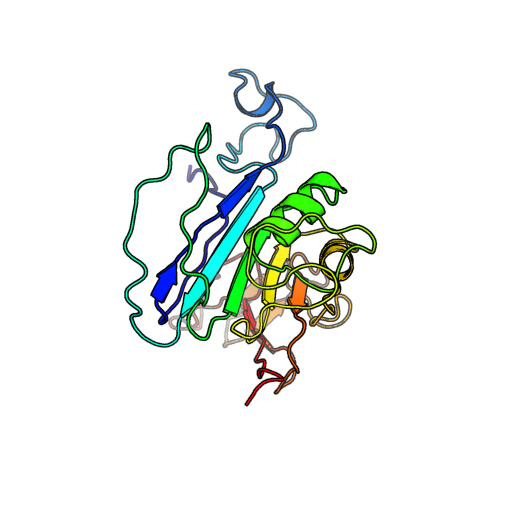A N 1
ATOM 698 C CA . GLY A 1 90 ? -4.355 0.046 0.815 1.00 92.25 90 GLY A CA 1
ATOM 699 C C . GLY A 1 90 ? -3.232 -0.152 -0.182 1.00 92.25 90 GLY A C 1
ATOM 700 O O . GLY A 1 90 ? -2.122 -0.558 0.162 1.00 92.25 90 GLY A O 1
ATOM 701 N N . ASN A 1 91 ? -3.552 0.160 -1.431 1.00 92.19 91 ASN A N 1
ATOM 702 C CA . ASN A 1 91 ? -2.631 0.188 -2.547 1.00 92.19 91 ASN A CA 1
ATOM 703 C C . ASN A 1 91 ? -2.634 1.597 -3.162 1.00 92.19 91 ASN A C 1
ATOM 705 O O . ASN A 1 91 ? -3.696 2.120 -3.506 1.00 92.19 91 ASN A O 1
ATOM 709 N N . VAL A 1 92 ? -1.468 2.235 -3.241 1.00 90.06 92 VAL A N 1
ATOM 710 C CA . VAL A 1 92 ? -1.316 3.646 -3.618 1.00 90.06 92 VAL A CA 1
ATOM 711 C C . VAL A 1 92 ? -0.435 3.783 -4.852 1.00 90.06 92 VAL A C 1
ATOM 713 O O . VAL A 1 92 ? 0.602 3.147 -4.972 1.00 90.06 92 VAL A O 1
ATOM 716 N N . HIS A 1 93 ? -0.837 4.672 -5.748 1.00 87.50 93 HIS A N 1
ATOM 717 C CA . HIS A 1 93 ? -0.118 5.029 -6.958 1.00 87.50 93 HIS A CA 1
ATOM 718 C C . HIS A 1 93 ? -0.033 6.544 -7.081 1.00 87.50 93 HIS A C 1
ATOM 720 O O . HIS A 1 93 ? -0.957 7.217 -7.536 1.00 87.50 93 HIS A O 1
ATOM 726 N N . LYS A 1 94 ? 1.091 7.090 -6.634 1.00 86.25 94 LYS A N 1
ATOM 727 C CA . LYS A 1 94 ? 1.524 8.486 -6.713 1.00 86.25 94 LYS A CA 1
ATOM 728 C C . LYS A 1 94 ? 0.543 9.508 -6.141 1.00 86.25 94 LYS A C 1
ATOM 730 O O . LYS A 1 94 ? 0.686 10.692 -6.447 1.00 86.25 94 LYS A O 1
ATOM 735 N N . LEU A 1 95 ? -0.431 9.093 -5.332 1.00 87.12 95 LEU A N 1
ATOM 736 C CA . LEU A 1 95 ? -1.420 9.978 -4.709 1.00 87.12 95 LEU A CA 1
ATOM 737 C C . LEU A 1 95 ? -0.722 11.158 -4.012 1.00 87.12 95 LEU A C 1
ATOM 739 O O . LEU A 1 95 ? 0.285 10.959 -3.329 1.00 87.12 95 LEU A O 1
ATOM 743 N N . LYS A 1 96 ? -1.209 12.393 -4.199 1.00 87.38 96 LYS A N 1
ATOM 744 C CA . LYS A 1 96 ? -0.582 13.563 -3.567 1.00 87.38 96 LYS A CA 1
ATOM 745 C C . LYS A 1 96 ? -0.664 13.493 -2.040 1.00 87.38 96 LYS A C 1
ATOM 747 O O . LYS A 1 96 ? -1.720 13.282 -1.441 1.00 87.38 96 LYS A O 1
ATOM 752 N N . GLU A 1 97 ? 0.471 13.792 -1.424 1.00 86.44 97 GLU A N 1
ATOM 753 C CA . GLU A 1 97 ? 0.706 13.830 0.019 1.00 86.44 97 GLU A CA 1
ATOM 754 C C . GLU A 1 97 ? 0.221 15.162 0.626 1.00 86.44 97 GLU A C 1
ATOM 756 O O . GLU A 1 97 ? 1.007 15.980 1.094 1.00 86.44 97 GLU A O 1
ATOM 761 N N . THR A 1 98 ? -1.089 15.431 0.567 1.00 83.75 98 THR A N 1
ATOM 762 C CA . THR A 1 98 ? -1.682 16.680 1.087 1.00 83.75 98 THR A CA 1
ATOM 763 C C . THR A 1 98 ? -2.301 16.507 2.477 1.00 83.75 98 THR A C 1
ATOM 765 O O . THR A 1 98 ? -2.660 15.401 2.893 1.00 83.75 98 THR A O 1
ATOM 768 N N . LYS A 1 99 ? -2.507 17.629 3.187 1.00 79.00 99 LYS A N 1
ATOM 769 C CA . LYS A 1 99 ? -3.276 17.655 4.446 1.00 79.00 99 LYS A CA 1
ATOM 770 C C . LYS A 1 99 ? -4.697 17.110 4.264 1.00 79.00 99 LYS A C 1
ATOM 772 O O . LYS A 1 99 ? -5.209 16.459 5.166 1.00 79.00 99 LYS A O 1
ATOM 777 N N . GLU A 1 100 ? -5.310 17.344 3.106 1.00 81.62 100 GLU A N 1
ATOM 778 C CA . GLU A 1 100 ? -6.656 16.866 2.787 1.00 81.62 100 GLU A CA 1
ATOM 779 C C . GLU A 1 100 ? -6.691 15.344 2.597 1.00 81.62 100 GLU A C 1
ATOM 781 O O . GLU A 1 100 ? -7.538 14.677 3.187 1.00 81.62 100 GLU A O 1
ATOM 786 N N . THR A 1 101 ? -5.744 14.778 1.838 1.00 81.75 101 THR A N 1
ATOM 787 C CA . THR A 1 101 ? -5.605 13.321 1.673 1.00 81.75 101 THR A CA 1
ATOM 788 C C . THR A 1 101 ? -5.418 12.649 3.029 1.00 81.75 101 THR A C 1
ATOM 790 O O . THR A 1 101 ? -6.117 11.686 3.349 1.00 81.75 101 THR A O 1
ATOM 793 N N . ARG A 1 102 ? -4.521 13.200 3.858 1.00 78.88 102 ARG A N 1
ATOM 794 C CA . ARG A 1 102 ? -4.303 12.727 5.227 1.00 78.88 102 ARG A CA 1
ATOM 795 C C . ARG A 1 102 ? -5.587 12.796 6.049 1.00 78.88 102 ARG A C 1
ATOM 797 O O . ARG A 1 102 ? -5.936 11.807 6.678 1.00 78.88 102 ARG A O 1
ATOM 804 N N . ALA A 1 103 ? -6.293 13.926 6.037 1.00 75.69 103 ALA A N 1
ATOM 805 C CA . ALA A 1 103 ? -7.529 14.095 6.796 1.00 75.69 103 ALA A CA 1
ATOM 806 C C . ALA A 1 103 ? -8.618 13.109 6.348 1.00 75.69 103 ALA A C 1
ATOM 808 O O . ALA A 1 103 ? -9.302 12.546 7.191 1.00 75.69 103 ALA A O 1
ATOM 809 N N . LYS A 1 104 ? -8.750 12.839 5.044 1.00 79.81 104 LYS A N 1
ATOM 810 C CA . LYS A 1 104 ? -9.703 11.850 4.515 1.00 79.81 104 LYS A CA 1
ATOM 811 C C . LYS A 1 104 ? -9.385 10.432 4.990 1.00 79.81 104 LYS A C 1
ATOM 813 O O . LYS A 1 104 ? -10.285 9.749 5.468 1.00 79.81 104 LYS A O 1
ATOM 818 N N . LEU A 1 105 ? -8.123 10.005 4.898 1.00 80.12 105 LEU A N 1
ATOM 819 C CA . LEU A 1 105 ? -7.689 8.686 5.378 1.00 80.12 105 LEU A CA 1
ATOM 820 C C . LEU A 1 105 ? -7.813 8.562 6.898 1.00 80.12 105 LEU A C 1
ATOM 822 O O . LEU A 1 105 ? -8.287 7.542 7.393 1.00 80.12 105 LEU A O 1
ATOM 826 N N . TRP A 1 106 ? -7.426 9.611 7.624 1.00 74.94 106 TRP A N 1
ATOM 827 C CA . TRP A 1 106 ? -7.575 9.698 9.072 1.00 74.94 106 TRP A CA 1
ATOM 828 C C . TRP A 1 106 ? -9.035 9.554 9.477 1.00 74.94 106 TRP A C 1
ATOM 830 O O . TRP A 1 106 ? -9.379 8.637 10.214 1.00 74.94 106 TRP A O 1
ATOM 840 N N . ASN A 1 107 ? -9.888 10.429 8.943 1.00 72.12 107 ASN A N 1
ATOM 841 C CA . ASN A 1 107 ? -11.299 10.449 9.271 1.00 72.12 107 ASN A CA 1
ATOM 842 C C . ASN A 1 107 ? -11.921 9.107 8.919 1.00 72.12 107 ASN A C 1
ATOM 844 O O . ASN A 1 107 ? -12.583 8.541 9.758 1.00 72.12 107 ASN A O 1
ATOM 848 N N . PHE A 1 108 ? -11.699 8.551 7.731 1.00 75.56 108 PHE A N 1
ATOM 849 C CA . PHE A 1 108 ? -12.426 7.347 7.334 1.00 75.56 108 PHE A CA 1
ATOM 850 C C . PHE A 1 108 ? -11.922 6.056 8.001 1.00 75.56 108 PHE A C 1
ATOM 852 O O . PHE A 1 108 ? -12.730 5.176 8.298 1.00 75.56 108 PHE A O 1
ATOM 859 N N . TYR A 1 109 ? -10.612 5.922 8.238 1.00 79.06 109 TYR A N 1
ATOM 860 C CA . TYR A 1 109 ? -9.993 4.662 8.673 1.00 79.06 109 TYR A CA 1
ATOM 861 C C . TYR A 1 109 ? -9.238 4.718 10.002 1.00 79.06 109 TYR A C 1
ATOM 863 O O . TYR A 1 109 ? -8.695 3.691 10.388 1.00 79.06 109 TYR A O 1
ATOM 871 N N . GLY A 1 110 ? -9.134 5.864 10.679 1.00 70.81 110 GLY A N 1
ATOM 872 C CA . GLY A 1 110 ? -8.233 5.989 11.834 1.00 70.81 110 GLY A CA 1
ATOM 873 C C . GLY A 1 110 ? -6.771 5.769 11.429 1.00 70.81 110 GLY A C 1
ATOM 874 O O . GLY A 1 110 ? -6.009 5.062 12.091 1.00 70.81 110 GLY A O 1
ATOM 875 N N . PHE A 1 111 ? -6.397 6.286 10.255 1.00 67.94 111 PHE A N 1
ATOM 876 C CA . PHE A 1 111 ? -5.106 6.035 9.624 1.00 67.94 111 PHE A CA 1
ATOM 877 C C . PHE A 1 111 ? -3.949 6.699 10.385 1.00 67.94 111 PHE A C 1
ATOM 879 O O . PHE A 1 111 ? -3.540 7.806 10.034 1.00 67.94 111 PHE A O 1
ATOM 886 N N . GLY A 1 112 ? -3.387 6.013 11.386 1.00 60.72 112 GLY A N 1
ATOM 887 C CA . GLY A 1 112 ? -2.082 6.366 11.942 1.00 60.72 112 GLY A CA 1
ATOM 888 C C . GLY A 1 112 ? -2.009 6.952 13.339 1.00 60.72 112 GLY A C 1
ATOM 889 O O . GLY A 1 112 ? -2.854 6.682 14.185 1.00 60.72 112 GLY A O 1
ATOM 890 N N . ALA A 1 113 ? -1.015 7.824 13.542 1.00 56.53 113 ALA A N 1
ATOM 891 C CA . ALA A 1 113 ? -0.960 8.716 14.693 1.00 56.53 113 ALA A CA 1
ATOM 892 C C . ALA A 1 113 ? -1.875 9.948 14.495 1.00 56.53 113 ALA A C 1
ATOM 894 O O . ALA A 1 113 ? -1.958 10.499 13.389 1.00 56.53 113 ALA A O 1
ATOM 895 N N . PRO A 1 114 ? -2.521 10.434 15.558 1.00 53.28 114 PRO A N 1
ATOM 896 C CA . PRO A 1 114 ? -3.577 11.431 15.455 1.00 53.28 114 PRO A CA 1
ATOM 897 C C . PRO A 1 114 ? -3.099 12.822 15.103 1.00 53.28 114 PRO A C 1
ATOM 899 O O . PRO A 1 114 ? -1.998 13.251 15.443 1.00 53.28 114 PRO A O 1
ATOM 902 N N . ALA A 1 115 ? -3.977 13.568 14.438 1.00 51.53 115 ALA A N 1
ATOM 903 C CA . ALA A 1 115 ? -3.823 15.008 14.325 1.00 51.53 115 ALA A CA 1
ATOM 904 C C . ALA A 1 115 ? -4.173 15.667 15.670 1.00 51.53 115 ALA A C 1
ATOM 906 O O . ALA A 1 115 ? -5.190 15.333 16.273 1.00 51.53 115 ALA A O 1
ATOM 907 N N . ALA A 1 116 ? -3.366 16.642 16.103 1.00 52.47 116 ALA A N 1
ATOM 908 C CA . ALA A 1 116 ? -3.521 17.331 17.389 1.00 52.47 116 ALA A CA 1
ATOM 909 C C . ALA A 1 116 ? -4.901 18.001 17.601 1.00 52.47 116 ALA A C 1
ATOM 911 O O . ALA A 1 116 ? -5.292 18.215 18.739 1.00 52.47 116 ALA A O 1
ATOM 912 N N . ASN A 1 117 ? -5.655 18.277 16.525 1.00 53.16 117 ASN A N 1
ATOM 913 C CA . ASN A 1 117 ? -6.977 18.918 16.546 1.00 53.16 117 ASN A CA 1
ATOM 914 C C . ASN A 1 117 ? -7.985 18.112 15.692 1.00 53.16 117 ASN A C 1
ATOM 916 O O . ASN A 1 117 ? -8.317 18.509 14.574 1.00 53.16 117 ASN A O 1
ATOM 920 N N . SER A 1 118 ? -8.406 16.938 16.172 1.00 50.44 118 SER A N 1
ATOM 921 C CA . SER A 1 118 ? -9.234 15.972 15.424 1.00 50.44 118 SER A CA 1
ATOM 922 C C . SER A 1 118 ? -10.744 16.195 15.619 1.00 50.44 118 SER A C 1
ATOM 924 O O . SER A 1 118 ? -11.209 16.369 16.742 1.00 50.44 118 SER A O 1
ATOM 926 N N . THR A 1 119 ? -11.512 16.131 14.524 1.00 50.62 119 THR A N 1
ATOM 927 C CA . THR A 1 119 ? -12.992 16.149 14.482 1.00 50.62 119 THR A CA 1
ATOM 928 C C . THR A 1 119 ? -13.579 14.791 14.056 1.00 50.62 119 THR A C 1
ATOM 930 O O . THR A 1 119 ? -14.661 14.736 13.473 1.00 50.62 119 THR A O 1
ATOM 933 N N . SER A 1 120 ? -12.849 13.691 14.299 1.00 46.50 120 SER A N 1
ATOM 934 C CA . SER A 1 120 ? -13.237 12.328 13.893 1.00 46.50 120 SER A CA 1
ATOM 935 C C . SER A 1 120 ? -14.657 11.963 14.349 1.00 46.50 120 SER A C 1
ATOM 937 O O . SER A 1 120 ? -14.997 12.116 15.522 1.00 46.50 120 SER A O 1
ATOM 939 N N . ILE A 1 121 ? -15.470 11.453 13.418 1.00 45.78 121 ILE A N 1
ATOM 940 C CA . ILE A 1 121 ? -16.850 10.994 13.657 1.00 45.78 121 ILE A CA 1
ATOM 941 C C . ILE A 1 121 ? -16.948 9.481 13.931 1.00 45.78 121 ILE A C 1
ATOM 943 O O . ILE A 1 121 ? -18.055 8.960 14.021 1.00 45.78 121 ILE A O 1
ATOM 947 N N . TYR A 1 122 ? -15.820 8.772 14.051 1.00 48.44 122 TYR A N 1
ATOM 948 C CA . TYR A 1 122 ? -15.777 7.316 14.241 1.00 48.44 122 TYR A CA 1
ATOM 949 C C . TYR A 1 122 ? -15.063 6.929 15.536 1.00 48.44 122 TYR A C 1
ATOM 951 O O . TYR A 1 122 ? -14.359 7.745 16.135 1.00 48.44 122 TYR A O 1
ATOM 959 N N . ASP A 1 123 ? -15.258 5.678 15.957 1.00 37.28 123 ASP A N 1
ATOM 960 C CA . ASP A 1 123 ? -14.656 5.108 17.159 1.00 37.28 123 ASP A CA 1
ATOM 961 C C . ASP A 1 123 ? -13.125 5.289 17.125 1.00 37.28 123 ASP A C 1
ATOM 963 O O . ASP A 1 123 ? -12.455 4.856 16.188 1.00 37.28 123 ASP A O 1
ATOM 967 N N . GLY A 1 124 ? -12.599 6.060 18.082 1.00 44.62 124 GLY A N 1
ATOM 968 C CA . GLY A 1 124 ? -11.394 6.886 17.898 1.00 44.62 124 GLY A CA 1
ATOM 969 C C . GLY A 1 124 ? -11.704 8.392 17.928 1.00 44.62 124 GLY A C 1
ATOM 970 O O . GLY A 1 124 ? -11.332 9.151 17.024 1.00 44.62 124 GLY A O 1
ATOM 971 N N . LYS A 1 125 ? -12.414 8.848 18.972 1.00 40.66 125 LYS A N 1
ATOM 972 C CA . LYS A 1 125 ? -12.614 10.278 19.249 1.00 40.66 125 LYS A CA 1
ATOM 973 C C . LYS A 1 125 ? -11.282 10.905 19.665 1.00 40.66 125 LYS A C 1
ATOM 975 O O . LYS A 1 125 ? -10.917 10.881 20.834 1.00 40.66 125 LYS A O 1
ATOM 980 N N . GLY A 1 126 ? -10.568 11.503 18.718 1.00 45.53 126 GLY A N 1
ATOM 981 C CA . GLY A 1 126 ? -9.416 12.348 19.025 1.00 45.53 126 GLY A CA 1
ATOM 982 C C . GLY A 1 126 ? -8.066 11.705 18.728 1.00 45.53 126 GLY A C 1
ATOM 983 O O . GLY A 1 126 ? -7.748 11.470 17.563 1.00 45.53 126 GLY A O 1
ATOM 984 N N . ILE A 1 127 ? -7.272 11.539 19.787 1.00 42.78 127 ILE A N 1
ATOM 985 C CA . ILE A 1 127 ? -5.825 11.277 19.807 1.00 42.78 127 ILE A CA 1
ATOM 986 C C . ILE A 1 127 ? -5.442 9.782 19.856 1.00 42.78 127 ILE A C 1
ATOM 988 O O . ILE A 1 127 ? -4.289 9.468 20.129 1.00 42.78 127 ILE A O 1
ATOM 992 N N . ASP A 1 128 ? -6.341 8.856 19.511 1.00 49.75 128 ASP A N 1
ATOM 993 C CA . ASP A 1 128 ? -6.044 7.418 19.584 1.00 49.75 128 ASP A CA 1
ATOM 994 C C . ASP A 1 128 ? -6.650 6.610 18.424 1.00 49.75 128 ASP A C 1
ATOM 996 O O . ASP A 1 128 ? -7.721 6.935 17.906 1.00 49.75 128 ASP A O 1
ATOM 1000 N N . LEU A 1 129 ? -5.954 5.536 18.020 1.00 64.19 129 LEU A N 1
ATOM 1001 C CA . LEU A 1 129 ? -6.464 4.524 17.084 1.00 64.19 129 LEU A CA 1
ATOM 1002 C C . LEU A 1 129 ? -7.701 3.814 17.663 1.00 64.19 129 LEU A C 1
ATOM 1004 O O . LEU A 1 129 ? -7.721 3.476 18.847 1.00 64.19 129 LEU A O 1
ATOM 1008 N N . ALA A 1 130 ? -8.663 3.461 16.802 1.00 70.50 130 ALA A N 1
ATOM 1009 C CA . ALA A 1 130 ? -9.826 2.656 17.181 1.00 70.50 130 ALA A CA 1
ATOM 1010 C C . ALA A 1 130 ? -9.407 1.362 17.909 1.00 70.50 130 ALA A C 1
ATOM 1012 O O . ALA A 1 130 ? -8.475 0.663 17.489 1.00 70.50 130 ALA A O 1
ATOM 1013 N N . SER A 1 131 ? -10.111 0.998 18.985 1.00 75.31 131 SER A N 1
ATOM 1014 C CA . SER A 1 131 ? -9.820 -0.215 19.769 1.00 75.31 131 SER A CA 1
ATOM 1015 C C . SER A 1 131 ? -9.879 -1.484 18.901 1.00 75.31 131 SER A C 1
ATOM 1017 O O . SER A 1 131 ? -8.992 -2.333 18.993 1.00 75.31 131 SER A O 1
ATOM 1019 N N . SER A 1 132 ? -10.827 -1.529 17.964 1.00 80.50 132 SER A N 1
ATOM 1020 C CA . SER A 1 132 ? -11.063 -2.595 16.983 1.00 80.50 132 SER A CA 1
ATOM 1021 C C . SER A 1 132 ? -10.046 -2.671 15.836 1.00 80.50 132 SER A C 1
ATOM 1023 O O . SER A 1 132 ? -9.998 -3.670 15.116 1.00 80.50 132 SER A O 1
ATOM 1025 N N . GLN A 1 133 ? -9.212 -1.646 15.642 1.00 84.56 133 GLN A N 1
ATOM 1026 C CA . GLN A 1 133 ? -8.202 -1.627 14.586 1.00 84.56 133 GLN A CA 1
ATOM 1027 C C . GLN A 1 133 ? -6.919 -2.310 15.065 1.00 84.56 133 GLN A C 1
ATOM 1029 O O . GLN A 1 133 ? -6.243 -1.839 15.984 1.00 84.56 133 GLN A O 1
ATOM 1034 N N . HIS A 1 134 ? -6.576 -3.424 14.424 1.00 88.19 134 HIS A N 1
ATOM 1035 C CA . HIS A 1 134 ? -5.427 -4.268 14.758 1.00 88.19 134 HIS A CA 1
ATOM 1036 C C . HIS A 1 134 ? -4.147 -3.838 14.031 1.00 88.19 134 HIS A C 1
ATOM 1038 O O . HIS A 1 134 ? -3.046 -4.204 14.445 1.00 88.19 134 HIS A O 1
ATOM 1044 N N . GLY A 1 135 ? -4.259 -3.062 12.955 1.00 88.88 135 GLY A N 1
ATOM 1045 C CA . GLY A 1 135 ? -3.101 -2.543 12.240 1.00 88.88 135 GLY A CA 1
ATOM 1046 C C . GLY A 1 135 ? -3.439 -1.949 10.883 1.00 88.88 135 GLY A C 1
ATOM 1047 O O . GLY A 1 135 ? -4.577 -2.019 10.413 1.00 88.88 135 GLY A O 1
ATOM 1048 N N . VAL A 1 136 ? -2.426 -1.350 10.268 1.00 89.88 136 VAL A N 1
ATOM 1049 C CA . VAL A 1 136 ? -2.507 -0.681 8.970 1.00 89.88 136 VAL A CA 1
ATOM 1050 C C . VAL A 1 136 ? -1.402 -1.201 8.062 1.00 89.88 136 VAL A C 1
ATOM 1052 O O . VAL A 1 136 ? -0.252 -1.280 8.487 1.00 89.88 136 VAL A O 1
ATOM 1055 N N . ILE A 1 137 ? -1.727 -1.535 6.814 1.00 92.00 137 ILE A N 1
ATOM 1056 C CA . ILE A 1 137 ? -0.774 -2.020 5.812 1.00 92.00 137 ILE A CA 1
ATOM 1057 C C . ILE A 1 137 ? -1.027 -1.285 4.499 1.00 92.00 137 ILE A C 1
ATOM 1059 O O . ILE A 1 137 ? -2.015 -1.549 3.817 1.00 92.00 137 ILE A O 1
ATOM 1063 N N . ILE A 1 138 ? -0.121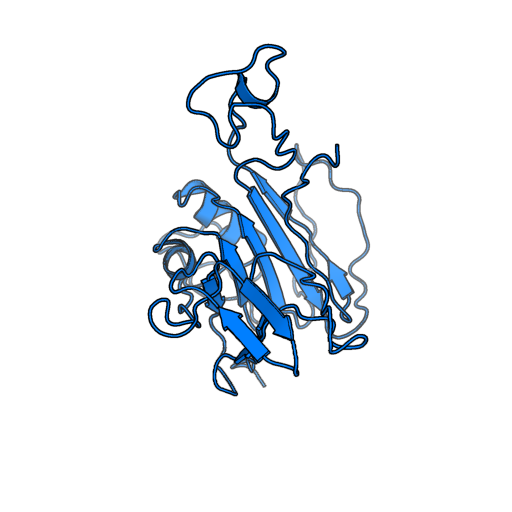 -0.389 4.114 1.00 91.88 138 ILE A N 1
ATOM 1064 C CA . ILE A 1 138 ? -0.183 0.295 2.819 1.00 91.88 138 ILE A CA 1
ATOM 1065 C C . ILE A 1 138 ? 0.994 -0.117 1.953 1.00 91.88 138 ILE A C 1
ATOM 1067 O O . ILE A 1 138 ? 2.125 -0.182 2.430 1.00 91.88 138 ILE A O 1
ATOM 1071 N N . GLN A 1 139 ? 0.732 -0.351 0.673 1.00 91.38 139 GLN A N 1
ATOM 1072 C CA . GLN A 1 139 ? 1.744 -0.648 -0.331 1.00 91.38 139 GLN A CA 1
ATOM 1073 C C . GLN A 1 139 ? 1.520 0.173 -1.603 1.00 91.38 139 GLN A C 1
ATOM 1075 O O . GLN A 1 139 ? 0.425 0.657 -1.852 1.00 91.38 139 GLN A O 1
ATOM 1080 N N . GLY A 1 140 ? 2.567 0.356 -2.401 1.00 89.31 140 GLY A N 1
ATOM 1081 C CA . GLY A 1 140 ? 2.473 0.909 -3.752 1.00 89.31 140 GLY A CA 1
ATOM 1082 C C . GLY A 1 140 ? 3.544 1.950 -4.049 1.00 89.31 140 GLY A C 1
ATOM 1083 O O . GLY A 1 140 ? 4.486 2.106 -3.275 1.00 89.31 140 GLY A O 1
ATOM 1084 N N . ASP A 1 141 ? 3.424 2.633 -5.179 1.00 86.38 141 ASP A N 1
ATOM 1085 C CA . ASP A 1 141 ? 4.326 3.708 -5.594 1.00 86.38 141 ASP A CA 1
ATOM 1086 C C . ASP A 1 141 ? 3.843 5.012 -4.956 1.00 86.38 141 ASP A C 1
ATOM 1088 O O . ASP A 1 141 ? 2.771 5.513 -5.278 1.00 86.38 141 ASP A O 1
ATOM 1092 N N . PHE A 1 142 ? 4.589 5.564 -4.007 1.00 86.25 142 PHE A N 1
ATOM 1093 C CA . PHE A 1 142 ? 4.254 6.835 -3.368 1.00 86.25 142 PHE A CA 1
ATOM 1094 C C . PHE A 1 142 ? 5.508 7.557 -2.885 1.00 86.25 142 PHE A C 1
ATOM 1096 O O . PHE A 1 142 ? 6.606 7.001 -2.864 1.00 86.25 142 PHE A O 1
ATOM 1103 N N . GLY A 1 143 ? 5.351 8.833 -2.539 1.00 81.69 143 GLY A N 1
ATOM 1104 C CA . GLY A 1 143 ? 6.459 9.671 -2.113 1.00 81.69 143 GLY A CA 1
ATOM 1105 C C . GLY A 1 143 ? 6.990 9.314 -0.717 1.00 81.69 143 GLY A C 1
ATOM 1106 O O . GLY A 1 143 ? 6.484 8.433 -0.017 1.00 81.69 143 GLY A O 1
ATOM 1107 N N . PRO A 1 144 ? 8.070 9.982 -0.292 1.00 76.50 144 PRO A N 1
ATOM 1108 C CA . PRO A 1 144 ? 8.740 9.662 0.960 1.00 76.50 144 PRO A CA 1
ATOM 1109 C C . PRO A 1 144 ? 7.923 10.024 2.207 1.00 76.50 144 PRO A C 1
ATOM 1111 O O . PRO A 1 144 ? 8.208 9.468 3.267 1.00 76.50 144 PRO A O 1
ATOM 1114 N N . GLN A 1 145 ? 6.938 10.929 2.118 1.00 82.81 145 GLN A N 1
ATOM 1115 C CA . GLN A 1 145 ? 6.182 11.382 3.291 1.00 82.81 145 GLN A CA 1
ATOM 1116 C C . GLN A 1 145 ? 4.884 10.598 3.496 1.00 82.81 145 GLN A C 1
ATOM 1118 O O . GLN A 1 145 ? 4.274 10.716 4.554 1.00 82.81 145 GLN A O 1
ATOM 1123 N N . PHE A 1 146 ? 4.459 9.764 2.542 1.00 85.94 146 PHE A N 1
ATOM 1124 C CA . PHE A 1 146 ? 3.193 9.040 2.656 1.00 85.94 146 PHE A CA 1
ATOM 1125 C C . PHE A 1 146 ? 3.085 8.217 3.949 1.00 85.94 146 PHE A C 1
ATOM 1127 O O . PHE A 1 146 ? 2.065 8.280 4.633 1.00 85.94 146 PHE A O 1
ATOM 1134 N N . CYS A 1 147 ? 4.142 7.478 4.320 1.00 85.94 147 CYS A N 1
ATOM 1135 C CA . CYS A 1 147 ? 4.129 6.690 5.556 1.00 85.94 147 CYS A CA 1
ATOM 1136 C C . CYS A 1 147 ? 3.970 7.592 6.788 1.00 85.94 147 CYS A C 1
ATOM 1138 O O . CYS A 1 147 ? 3.096 7.358 7.622 1.00 85.94 147 CYS A O 1
ATOM 1140 N N . SER A 1 148 ? 4.762 8.665 6.879 1.00 80.00 148 SER A N 1
ATOM 1141 C CA . SER A 1 148 ? 4.753 9.557 8.041 1.00 80.00 148 SER A CA 1
ATOM 1142 C C . SER A 1 148 ? 3.480 10.401 8.140 1.00 80.00 148 SER A C 1
ATOM 1144 O O . SER A 1 148 ? 3.077 10.745 9.251 1.00 80.00 148 SER A O 1
ATOM 1146 N N . LEU A 1 149 ? 2.785 10.674 7.027 1.00 73.00 149 LEU A N 1
ATOM 1147 C CA . LEU A 1 149 ? 1.456 11.300 7.050 1.00 73.00 149 LEU A CA 1
ATOM 1148 C C . LEU A 1 149 ? 0.453 10.496 7.881 1.00 73.00 149 LEU A C 1
ATOM 1150 O O . LEU A 1 149 ? -0.403 11.089 8.535 1.00 73.00 149 LEU A O 1
ATOM 1154 N N . GLY A 1 150 ? 0.571 9.171 7.861 1.00 69.38 150 GLY A N 1
ATOM 1155 C CA . GLY A 1 150 ? -0.212 8.263 8.686 1.00 69.38 150 GLY A CA 1
ATOM 1156 C C . GLY A 1 150 ? 0.525 7.763 9.915 1.00 69.38 150 GLY A C 1
ATOM 1157 O O . GLY A 1 150 ? 0.186 6.691 10.385 1.00 69.38 150 GLY A O 1
ATOM 1158 N N . GLY A 1 151 ? 1.582 8.424 10.399 1.00 75.69 151 GLY A N 1
ATOM 1159 C CA . GLY A 1 151 ? 2.369 7.912 11.532 1.00 75.69 151 GLY A CA 1
ATOM 1160 C C . GLY A 1 151 ? 2.790 6.440 11.385 1.00 75.69 151 GLY A C 1
ATOM 1161 O O . GLY A 1 151 ? 2.864 5.726 12.379 1.00 75.69 151 GLY A O 1
ATOM 1162 N N . LEU A 1 152 ? 2.972 5.972 10.148 1.00 86.00 152 LEU A N 1
ATOM 1163 C CA . LEU A 1 152 ? 3.379 4.613 9.827 1.00 86.00 152 LEU A CA 1
ATOM 1164 C C . LEU A 1 152 ? 4.882 4.585 9.592 1.00 86.00 152 LEU A C 1
ATOM 1166 O O . LEU A 1 152 ? 5.475 5.545 9.090 1.00 86.00 152 LEU A O 1
ATOM 1170 N N . GLU A 1 153 ? 5.480 3.436 9.858 1.00 87.81 153 GLU A N 1
ATOM 1171 C CA . GLU A 1 153 ? 6.882 3.192 9.576 1.00 87.81 153 GLU A CA 1
ATOM 1172 C C . GLU A 1 153 ? 7.053 2.588 8.189 1.00 87.81 153 GLU A C 1
ATOM 1174 O O . GLU A 1 153 ? 6.230 1.804 7.710 1.00 87.81 153 GLU A O 1
ATOM 1179 N N . LYS A 1 154 ? 8.145 2.964 7.522 1.00 89.94 154 LYS A N 1
ATOM 1180 C CA . LYS A 1 154 ? 8.509 2.408 6.224 1.00 89.94 154 LYS A CA 1
ATOM 1181 C C . LYS A 1 154 ? 9.159 1.042 6.425 1.00 89.94 154 LYS A C 1
ATOM 1183 O O . LYS A 1 154 ? 10.252 0.954 6.971 1.00 89.94 154 LYS A O 1
ATOM 1188 N N . MET A 1 155 ? 8.529 -0.007 5.908 1.00 89.62 155 MET A N 1
ATOM 1189 C CA . MET A 1 155 ? 8.953 -1.389 6.159 1.00 89.62 155 MET A CA 1
ATOM 1190 C C . MET A 1 155 ? 10.090 -1.848 5.241 1.00 89.62 155 MET A C 1
ATOM 1192 O O . MET A 1 155 ? 10.855 -2.741 5.588 1.00 89.62 155 MET A O 1
ATOM 1196 N N . ASN A 1 156 ? 10.212 -1.274 4.038 1.00 87.44 156 ASN A N 1
ATOM 1197 C CA . ASN A 1 156 ? 11.220 -1.685 3.064 1.00 87.44 156 ASN A CA 1
ATOM 1198 C C . ASN A 1 156 ? 12.324 -0.632 2.869 1.00 87.44 156 ASN A C 1
ATOM 1200 O O . ASN A 1 156 ? 12.070 0.533 2.563 1.00 87.44 156 ASN A O 1
ATOM 1204 N N . ASN A 1 157 ? 13.579 -1.081 2.935 1.00 87.00 157 ASN A N 1
ATOM 1205 C CA . ASN A 1 157 ? 14.751 -0.290 2.577 1.00 87.00 157 ASN A CA 1
ATOM 1206 C C . ASN A 1 157 ? 14.883 -0.152 1.046 1.00 87.00 157 ASN A C 1
ATOM 1208 O O . ASN A 1 157 ? 15.061 -1.140 0.341 1.00 87.00 157 ASN A O 1
ATOM 1212 N N . TYR A 1 158 ? 14.837 1.074 0.524 1.00 83.00 158 TYR A N 1
ATOM 1213 C CA . TYR A 1 158 ? 14.937 1.359 -0.916 1.00 83.00 158 TYR A CA 1
ATOM 1214 C C . TYR A 1 158 ? 16.337 1.098 -1.508 1.00 83.00 158 TYR A C 1
ATOM 1216 O O . TYR A 1 158 ? 16.485 0.918 -2.721 1.00 83.00 158 TYR A O 1
ATOM 1224 N N . MET A 1 159 ? 17.373 1.062 -0.665 1.00 83.69 159 MET A N 1
ATOM 1225 C CA . MET A 1 159 ? 18.737 0.709 -1.058 1.00 83.69 159 MET A CA 1
ATOM 1226 C C . MET A 1 159 ? 18.935 -0.802 -1.173 1.00 83.69 159 MET A C 1
ATOM 1228 O O . MET A 1 159 ? 19.695 -1.225 -2.032 1.00 83.69 159 MET A O 1
ATOM 1232 N N . ALA A 1 160 ? 18.233 -1.606 -0.373 1.00 86.50 160 ALA A N 1
ATOM 1233 C CA . ALA A 1 160 ? 18.382 -3.064 -0.381 1.00 86.50 160 ALA A CA 1
ATOM 1234 C C . ALA A 1 160 ? 17.288 -3.773 -1.201 1.00 86.50 160 ALA A C 1
ATOM 1236 O O . ALA A 1 160 ? 17.571 -4.663 -1.998 1.00 86.50 160 ALA A O 1
ATOM 1237 N N . HIS A 1 161 ? 16.029 -3.356 -1.059 1.00 88.25 161 HIS A N 1
ATOM 1238 C CA . HIS A 1 161 ? 14.868 -4.042 -1.633 1.00 88.25 161 HIS A CA 1
ATOM 1239 C C . HIS A 1 161 ? 14.514 -3.492 -3.012 1.00 88.25 161 HIS A C 1
ATOM 1241 O O . HIS A 1 161 ? 13.499 -2.813 -3.206 1.00 88.25 161 HIS A O 1
ATOM 1247 N N . LYS A 1 162 ? 15.392 -3.771 -3.975 1.00 88.94 162 LYS A N 1
ATOM 1248 C CA . LYS A 1 162 ? 15.218 -3.347 -5.362 1.00 88.94 162 LYS A CA 1
ATOM 1249 C C . LYS A 1 162 ? 14.108 -4.130 -6.046 1.00 88.94 162 LYS A C 1
ATOM 1251 O O . LYS A 1 162 ? 13.854 -5.281 -5.715 1.00 88.94 162 LYS A O 1
ATOM 1256 N N . LYS A 1 163 ? 13.439 -3.496 -6.999 1.00 86.56 163 LYS A N 1
ATOM 1257 C CA . LYS A 1 163 ? 12.254 -4.043 -7.667 1.00 86.56 163 LYS A CA 1
ATOM 1258 C C . LYS A 1 163 ? 12.292 -3.907 -9.183 1.00 86.56 163 LYS A C 1
ATOM 1260 O O . LYS A 1 163 ? 11.647 -4.693 -9.859 1.00 86.56 163 LYS A O 1
ATOM 1265 N N . PHE A 1 164 ? 13.051 -2.948 -9.708 1.00 85.44 164 PHE A N 1
ATOM 1266 C CA . PHE A 1 164 ? 13.000 -2.522 -11.104 1.00 85.44 164 PHE A CA 1
ATOM 1267 C C . PHE A 1 164 ? 14.395 -2.527 -11.737 1.00 85.44 164 PHE A C 1
ATOM 1269 O O . PHE A 1 164 ? 15.353 -2.056 -11.126 1.00 85.44 164 PHE A O 1
ATOM 1276 N N . ARG A 1 165 ? 14.555 -2.936 -12.999 1.00 88.94 165 ARG A N 1
ATOM 1277 C CA . ARG A 1 165 ? 13.657 -3.789 -13.802 1.00 88.94 165 ARG A CA 1
ATOM 1278 C C . ARG A 1 165 ? 13.954 -5.251 -13.478 1.00 88.94 165 ARG A C 1
ATOM 1280 O O . ARG A 1 165 ? 15.118 -5.587 -13.255 1.00 88.94 165 ARG A O 1
ATOM 1287 N N . SER A 1 166 ? 12.942 -6.108 -13.448 1.00 88.19 166 SER A N 1
ATOM 1288 C CA . SER A 1 166 ? 13.139 -7.547 -13.298 1.00 88.19 166 SER A CA 1
ATOM 1289 C C . SER A 1 166 ? 13.222 -8.245 -14.654 1.00 88.19 166 SER A C 1
ATOM 1291 O O . SER A 1 166 ? 12.537 -7.882 -15.609 1.00 88.19 166 SER A O 1
ATOM 1293 N N . THR A 1 167 ? 14.110 -9.226 -14.769 1.00 90.56 167 THR A N 1
ATOM 1294 C CA . THR A 1 167 ? 14.248 -10.070 -15.958 1.00 90.56 167 THR A CA 1
ATOM 1295 C C . THR A 1 167 ? 14.583 -11.487 -15.534 1.00 90.56 167 THR A C 1
ATOM 1297 O O . THR A 1 167 ? 15.524 -11.715 -14.768 1.00 90.56 167 THR A O 1
ATOM 1300 N N . CYS A 1 168 ? 13.816 -12.436 -16.054 1.00 90.75 168 CYS A N 1
ATOM 1301 C CA . CYS A 1 168 ? 14.038 -13.858 -15.853 1.00 90.75 168 CYS A CA 1
ATOM 1302 C C . CYS A 1 168 ? 15.044 -14.372 -16.879 1.00 90.75 168 CYS A C 1
ATOM 1304 O O . CYS A 1 168 ? 14.970 -14.028 -18.057 1.00 90.75 168 CYS A O 1
ATOM 1306 N N . LEU A 1 169 ? 16.012 -15.157 -16.417 1.00 90.81 169 LEU A N 1
ATOM 1307 C CA . LEU A 1 169 ? 17.119 -15.666 -17.217 1.00 90.81 169 LEU A CA 1
ATOM 1308 C C . LEU A 1 169 ? 17.102 -17.200 -17.205 1.00 90.81 169 LEU A C 1
ATOM 1310 O O . LEU A 1 169 ? 16.651 -17.790 -16.220 1.00 90.81 169 LEU A O 1
ATOM 1314 N N . PRO A 1 170 ? 17.630 -17.858 -18.250 1.00 90.25 170 PRO A N 1
ATOM 1315 C CA . PRO A 1 170 ? 17.700 -19.313 -18.291 1.00 90.25 170 PRO A CA 1
ATOM 1316 C C . PRO A 1 170 ? 18.405 -19.915 -17.065 1.00 90.25 170 PRO A C 1
ATOM 1318 O O . PRO A 1 170 ? 19.267 -19.277 -16.447 1.00 90.25 170 PRO A O 1
ATOM 1321 N N . ASN A 1 171 ? 18.082 -21.173 -16.756 1.00 87.44 171 ASN A N 1
ATOM 1322 C CA . ASN A 1 171 ? 18.633 -21.939 -15.629 1.00 87.44 171 ASN A CA 1
ATOM 1323 C C . ASN A 1 171 ? 18.249 -21.385 -14.245 1.00 87.44 171 ASN A C 1
ATOM 1325 O O . ASN A 1 171 ? 19.076 -21.342 -13.334 1.00 87.44 171 ASN A O 1
ATOM 1329 N N . GLY A 1 172 ? 17.005 -20.930 -14.090 1.00 82.81 172 GLY A N 1
ATOM 1330 C CA . GLY A 1 172 ? 16.461 -20.447 -12.818 1.00 82.81 172 GLY A CA 1
ATOM 1331 C C . GLY A 1 172 ? 17.100 -19.154 -12.309 1.00 82.81 172 GLY A C 1
ATOM 1332 O O . GLY A 1 172 ? 16.949 -18.813 -11.137 1.00 82.81 172 GLY A O 1
ATOM 1333 N N . LYS A 1 173 ? 17.834 -18.438 -13.165 1.00 89.25 173 LYS A N 1
ATOM 1334 C CA . LYS A 1 173 ? 18.483 -17.177 -12.811 1.00 89.25 173 LYS A CA 1
ATOM 1335 C C . LYS A 1 173 ? 17.529 -16.007 -13.021 1.00 89.25 173 LYS A C 1
ATOM 1337 O O . LYS A 1 173 ? 16.568 -16.060 -13.783 1.00 89.25 173 LYS A O 1
ATOM 1342 N N . SER A 1 174 ? 17.832 -14.897 -12.369 1.00 90.81 174 SER A N 1
ATOM 1343 C CA . SER A 1 174 ? 17.074 -13.659 -12.518 1.00 90.81 174 SER A CA 1
ATOM 1344 C C . SER A 1 174 ? 17.967 -12.461 -12.268 1.00 90.81 174 S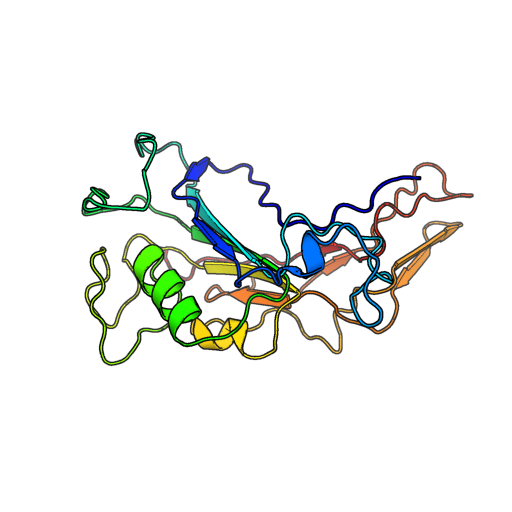ER A C 1
ATOM 1346 O O . SER A 1 174 ? 18.867 -12.526 -11.429 1.00 90.81 174 SER A O 1
ATOM 1348 N N . LYS A 1 175 ? 17.669 -11.348 -12.929 1.00 90.62 175 LYS A N 1
ATOM 1349 C CA . LYS A 1 175 ? 18.290 -10.055 -12.663 1.00 90.62 175 LYS A CA 1
ATOM 1350 C C . LYS A 1 175 ? 17.221 -9.086 -12.183 1.00 90.62 175 LYS A C 1
ATOM 1352 O O . LYS A 1 175 ? 16.209 -8.902 -12.851 1.00 90.62 175 LYS A O 1
ATOM 1357 N N . ILE A 1 176 ? 17.457 -8.465 -11.034 1.00 90.25 176 ILE A N 1
ATOM 1358 C CA . ILE A 1 176 ? 16.652 -7.353 -10.530 1.00 90.25 176 ILE A CA 1
ATOM 1359 C C . ILE A 1 176 ? 17.547 -6.119 -10.582 1.00 90.25 176 ILE A C 1
ATOM 1361 O O . ILE A 1 176 ? 18.652 -6.127 -10.041 1.00 90.25 176 ILE A O 1
ATOM 1365 N N . GLY A 1 177 ? 17.110 -5.091 -11.305 1.00 86.81 177 GLY A N 1
ATOM 1366 C CA . GLY A 1 177 ? 17.835 -3.828 -11.406 1.00 86.81 177 GLY A CA 1
ATOM 1367 C C . GLY A 1 177 ? 17.877 -3.062 -10.075 1.00 86.81 177 GLY A C 1
ATOM 1368 O O . GLY A 1 177 ? 17.226 -3.456 -9.113 1.00 86.81 177 GLY A O 1
ATOM 1369 N N . PRO A 1 178 ? 18.635 -1.957 -9.995 1.00 85.44 178 PRO A N 1
ATOM 1370 C CA . PRO A 1 178 ? 18.934 -1.267 -8.739 1.00 85.44 178 PRO A CA 1
ATOM 1371 C C . PRO A 1 178 ? 17.843 -0.286 -8.276 1.00 85.44 178 PRO A C 1
ATOM 1373 O O . PRO A 1 178 ? 18.052 0.452 -7.310 1.00 85.44 178 PRO A O 1
ATOM 1376 N N . LEU A 1 179 ? 16.699 -0.216 -8.953 1.00 84.56 179 LEU A N 1
ATOM 1377 C CA . LEU A 1 179 ? 15.669 0.782 -8.674 1.00 84.56 179 LEU A CA 1
ATOM 1378 C C . LEU A 1 179 ? 14.563 0.188 -7.793 1.00 84.56 179 LEU A C 1
ATOM 1380 O O . LEU A 1 179 ? 14.170 -0.966 -7.958 1.00 84.56 179 LEU A O 1
ATOM 1384 N N . SER A 1 180 ? 14.054 0.971 -6.843 1.00 82.38 180 SER A N 1
ATOM 1385 C CA . SER A 1 180 ? 12.868 0.639 -6.044 1.00 82.38 180 SER A CA 1
ATOM 1386 C C . SER A 1 180 ? 11.723 1.530 -6.506 1.00 82.38 180 SER A C 1
ATOM 1388 O O . SER A 1 180 ? 11.876 2.744 -6.439 1.00 82.38 180 SER A O 1
ATOM 1390 N N . GLY A 1 181 ? 10.606 0.949 -6.951 1.00 75.81 181 GLY A N 1
ATOM 1391 C CA . GLY A 1 181 ? 9.410 1.723 -7.318 1.00 75.81 181 GLY A CA 1
ATOM 1392 C C . GLY A 1 181 ? 8.318 1.722 -6.254 1.00 75.81 181 GLY A C 1
ATOM 1393 O O . GLY A 1 181 ? 7.728 2.764 -6.023 1.00 75.81 181 GLY A O 1
ATOM 1394 N N . ASP A 1 182 ? 8.125 0.615 -5.525 1.00 84.94 182 ASP A N 1
ATOM 1395 C CA . ASP A 1 182 ? 7.082 0.579 -4.489 1.00 84.94 182 ASP A CA 1
ATOM 1396 C C . ASP A 1 182 ? 7.648 0.723 -3.071 1.00 84.94 182 ASP A C 1
ATOM 1398 O O . ASP A 1 182 ? 8.804 0.388 -2.771 1.00 84.94 182 ASP A O 1
ATOM 1402 N N . PHE A 1 183 ? 6.791 1.097 -2.139 1.00 87.69 183 PHE A N 1
ATOM 1403 C CA . PHE A 1 183 ? 7.076 1.146 -0.716 1.00 87.69 183 PHE A CA 1
ATOM 1404 C C . PHE A 1 183 ? 5.984 0.442 0.079 1.00 87.69 183 PHE A C 1
ATOM 1406 O O . PHE A 1 183 ? 4.902 0.166 -0.432 1.00 87.69 183 PHE A O 1
ATOM 1413 N N . PHE A 1 184 ? 6.315 0.108 1.321 1.00 91.06 184 PHE A N 1
ATOM 1414 C CA . PHE A 1 184 ? 5.409 -0.465 2.302 1.00 91.06 184 PHE A CA 1
ATOM 1415 C C . PHE A 1 184 ? 5.431 0.398 3.554 1.00 91.06 184 PHE A C 1
ATOM 1417 O O . PHE A 1 184 ? 6.514 0.724 4.045 1.00 91.06 184 PHE A O 1
ATOM 1424 N N . CYS A 1 185 ? 4.253 0.719 4.078 1.00 90.00 185 CYS A N 1
ATOM 1425 C CA . CYS A 1 185 ? 4.087 1.406 5.348 1.00 90.00 185 CYS A CA 1
ATOM 1426 C C . CYS A 1 185 ? 3.219 0.568 6.286 1.00 90.00 185 CYS A C 1
ATOM 1428 O O . CYS A 1 185 ? 2.170 0.069 5.867 1.00 90.00 185 CYS A O 1
ATOM 1430 N N . SER A 1 186 ? 3.612 0.451 7.551 1.00 91.38 186 SER A N 1
ATOM 1431 C CA . SER A 1 186 ? 2.782 -0.187 8.571 1.00 91.38 186 SER A CA 1
ATOM 1432 C C . SER A 1 186 ? 3.067 0.360 9.970 1.00 91.38 186 SER A C 1
ATOM 1434 O O . SER A 1 186 ? 4.130 0.915 10.218 1.00 91.38 186 SER A O 1
ATOM 1436 N N . ASN A 1 187 ? 2.104 0.220 10.881 1.00 88.69 187 ASN A N 1
ATOM 1437 C CA . ASN A 1 187 ? 2.286 0.412 12.326 1.00 88.69 187 ASN A CA 1
ATOM 1438 C C . ASN A 1 187 ? 2.385 -0.931 13.079 1.00 88.69 187 ASN A C 1
ATOM 1440 O O . ASN A 1 187 ? 2.262 -0.981 14.302 1.00 88.69 187 ASN A O 1
ATOM 1444 N N . MET A 1 188 ? 2.538 -2.026 12.336 1.00 90.25 188 MET A N 1
ATOM 1445 C CA . MET A 1 188 ? 2.666 -3.387 12.841 1.00 90.25 188 MET A CA 1
ATOM 1446 C C . MET A 1 188 ? 4.135 -3.818 12.845 1.00 90.25 188 MET A C 1
ATOM 1448 O O . MET A 1 188 ? 4.943 -3.317 12.064 1.00 90.25 188 MET A O 1
ATOM 1452 N N . ILE A 1 189 ? 4.470 -4.797 13.682 1.00 90.69 189 ILE A N 1
ATOM 1453 C CA . ILE A 1 189 ? 5.840 -5.306 13.800 1.00 90.69 189 ILE A CA 1
ATOM 1454 C C . ILE A 1 189 ? 6.118 -6.318 12.685 1.00 90.69 189 ILE A C 1
ATOM 1456 O O . ILE A 1 189 ? 5.341 -7.254 12.489 1.00 90.69 189 ILE A O 1
ATOM 1460 N N . ALA A 1 190 ? 7.239 -6.161 11.977 1.00 91.44 190 ALA A N 1
ATOM 1461 C CA . ALA A 1 190 ? 7.716 -7.169 11.033 1.00 91.44 190 ALA A CA 1
ATOM 1462 C C . ALA A 1 190 ? 8.085 -8.465 11.768 1.00 91.44 190 ALA A C 1
ATOM 1464 O O . ALA A 1 190 ? 8.853 -8.441 12.726 1.00 91.44 190 ALA A O 1
ATOM 1465 N N . THR A 1 191 ? 7.569 -9.602 11.305 1.00 93.50 191 THR A N 1
ATOM 1466 C CA . THR A 1 191 ? 7.929 -10.923 11.855 1.00 93.50 191 THR A CA 1
ATOM 1467 C C . THR A 1 191 ? 9.084 -11.578 11.110 1.00 93.50 191 THR A C 1
ATOM 1469 O O . THR A 1 191 ? 9.668 -12.542 11.602 1.00 93.50 191 THR A O 1
ATOM 1472 N N . ARG A 1 192 ? 9.415 -11.064 9.922 1.00 91.88 192 ARG A N 1
ATOM 1473 C CA . ARG A 1 192 ? 10.504 -11.547 9.073 1.00 91.88 192 ARG A CA 1
ATOM 1474 C C . ARG A 1 192 ? 11.075 -10.430 8.212 1.00 91.88 192 ARG A C 1
ATOM 1476 O O . ARG A 1 192 ? 10.405 -9.426 7.960 1.00 91.88 192 ARG A O 1
ATOM 1483 N N . ASP A 1 193 ? 12.264 -10.679 7.678 1.00 90.44 193 ASP A N 1
ATOM 1484 C CA . ASP A 1 193 ? 12.886 -9.802 6.694 1.00 90.44 193 ASP A CA 1
ATOM 1485 C C . ASP A 1 193 ? 12.054 -9.696 5.412 1.00 90.44 193 ASP A C 1
ATOM 1487 O O . ASP A 1 193 ? 11.425 -10.652 4.943 1.00 90.44 193 ASP A O 1
ATOM 1491 N N . VAL A 1 194 ? 12.075 -8.507 4.813 1.00 90.69 194 VAL A N 1
ATOM 1492 C CA . VAL A 1 194 ? 11.394 -8.245 3.545 1.00 90.69 194 VAL A CA 1
ATOM 1493 C C . VAL A 1 194 ? 11.985 -9.136 2.458 1.00 90.69 194 VAL A C 1
ATOM 1495 O O . VAL A 1 194 ? 13.178 -9.088 2.161 1.00 90.69 194 VAL A O 1
ATOM 1498 N N . LYS A 1 195 ? 11.125 -9.914 1.801 1.00 92.56 195 LYS A N 1
ATOM 1499 C CA . LYS A 1 195 ? 11.537 -10.801 0.716 1.00 92.56 195 LYS A CA 1
ATOM 1500 C C . LYS A 1 195 ? 11.249 -10.162 -0.632 1.00 92.56 195 LYS A C 1
ATOM 1502 O O . LYS A 1 195 ? 10.110 -9.802 -0.920 1.00 92.56 195 LYS A O 1
ATOM 1507 N N . VAL A 1 196 ? 12.267 -10.093 -1.484 1.00 91.19 196 VAL A N 1
ATOM 1508 C CA . VAL A 1 196 ? 12.146 -9.691 -2.890 1.00 91.19 196 VAL A CA 1
ATOM 1509 C C . VAL A 1 196 ? 12.260 -10.935 -3.766 1.00 91.19 196 VAL A C 1
ATOM 1511 O O . VAL A 1 196 ? 13.244 -11.665 -3.687 1.00 91.19 196 VAL A O 1
ATOM 1514 N N . THR A 1 197 ? 11.248 -11.184 -4.593 1.00 92.06 197 THR A N 1
ATOM 1515 C CA . THR A 1 197 ? 11.151 -12.370 -5.449 1.00 92.06 197 THR A CA 1
ATOM 1516 C C . THR A 1 197 ? 10.985 -11.947 -6.911 1.00 92.06 197 THR A C 1
ATOM 1518 O O . THR A 1 197 ? 10.058 -11.201 -7.224 1.00 92.06 197 THR A O 1
ATOM 1521 N N . PRO A 1 198 ? 11.850 -12.404 -7.827 1.00 91.12 198 PRO A N 1
ATOM 1522 C CA . PRO A 1 198 ? 11.669 -12.195 -9.260 1.00 91.12 198 PRO A CA 1
ATOM 1523 C C . PRO A 1 198 ? 10.319 -12.760 -9.746 1.00 91.12 198 PRO A C 1
ATOM 1525 O O . PRO A 1 198 ? 9.929 -13.843 -9.303 1.00 91.12 198 PRO A O 1
ATOM 1528 N N . PRO A 1 199 ? 9.611 -12.094 -10.671 1.00 91.00 199 PRO A N 1
ATOM 1529 C CA . PRO A 1 199 ? 8.301 -12.516 -11.158 1.00 91.00 199 PRO A CA 1
ATOM 1530 C C . PRO A 1 199 ? 8.459 -13.545 -12.288 1.00 91.00 199 PRO A C 1
ATOM 1532 O O . PRO A 1 199 ? 8.016 -13.331 -13.416 1.00 91.00 199 PRO A O 1
ATOM 1535 N N . CYS A 1 200 ? 9.164 -14.641 -12.010 1.00 90.00 200 CYS A N 1
ATOM 1536 C CA . CYS A 1 200 ? 9.550 -15.614 -13.024 1.00 90.00 200 CYS A CA 1
ATOM 1537 C C . CYS A 1 200 ? 8.636 -16.828 -13.033 1.00 90.00 200 CYS A C 1
ATOM 1539 O O . CYS A 1 200 ? 8.447 -17.482 -12.009 1.00 90.00 200 CYS A O 1
ATOM 1541 N N . ASN A 1 201 ? 8.148 -17.178 -14.221 1.00 89.75 201 ASN A N 1
ATOM 1542 C CA . ASN A 1 201 ? 7.657 -18.517 -14.487 1.00 89.75 201 ASN A CA 1
ATOM 1543 C C . ASN A 1 201 ? 8.786 -19.344 -15.120 1.00 89.75 201 ASN A C 1
ATOM 1545 O O . ASN A 1 201 ? 9.094 -19.205 -16.305 1.00 89.75 201 ASN A O 1
ATOM 1549 N N . CYS A 1 202 ? 9.389 -20.211 -14.306 1.00 84.69 202 CYS A N 1
ATOM 1550 C CA . CYS A 1 202 ? 10.489 -21.087 -14.705 1.00 84.69 202 CYS A CA 1
ATOM 1551 C C . CYS A 1 202 ? 10.029 -22.478 -15.176 1.00 84.69 202 CYS A C 1
ATOM 1553 O O . CYS A 1 202 ? 10.869 -23.365 -15.300 1.00 84.69 202 CYS A O 1
ATOM 1555 N N . SER A 1 203 ? 8.732 -22.694 -15.451 1.00 84.62 203 SER A N 1
ATOM 1556 C CA . SER A 1 203 ? 8.236 -23.976 -15.984 1.00 84.62 203 SER A CA 1
ATOM 1557 C C . SER A 1 203 ? 8.964 -24.396 -17.265 1.00 84.62 203 SER A C 1
ATOM 1559 O O . SER A 1 203 ? 9.173 -25.584 -17.487 1.00 84.62 203 SER A O 1
ATOM 1561 N N . ASN A 1 204 ? 9.397 -23.426 -18.078 1.00 79.06 204 ASN A N 1
ATOM 1562 C CA . ASN A 1 204 ? 10.309 -23.641 -19.195 1.00 79.06 204 ASN A CA 1
ATOM 1563 C C . ASN A 1 204 ? 11.658 -22.971 -18.891 1.00 79.06 204 ASN A C 1
ATOM 1565 O O . ASN A 1 204 ? 11.841 -21.776 -19.112 1.00 79.06 204 ASN A O 1
ATOM 1569 N N . ASN A 1 205 ? 12.595 -23.742 -18.336 1.00 77.38 205 ASN A N 1
ATOM 1570 C CA . ASN A 1 205 ? 13.842 -23.225 -17.765 1.00 77.38 205 ASN A CA 1
ATOM 1571 C C . ASN A 1 205 ? 14.827 -22.657 -18.810 1.00 77.38 205 ASN A C 1
ATOM 1573 O O . ASN A 1 205 ? 15.777 -21.962 -18.450 1.00 77.38 205 ASN A O 1
ATOM 1577 N N . THR A 1 206 ? 14.615 -22.951 -20.096 1.00 82.44 206 THR A N 1
ATOM 1578 C CA . THR A 1 206 ? 15.399 -22.422 -21.222 1.00 82.44 206 THR A CA 1
ATOM 1579 C C . THR A 1 206 ? 14.904 -21.058 -21.688 1.00 82.44 206 THR A C 1
ATOM 1581 O O . THR A 1 206 ? 15.729 -20.212 -22.007 1.00 82.44 206 THR A O 1
ATOM 1584 N N . ASN A 1 207 ? 13.590 -20.819 -21.677 1.00 83.81 207 ASN A N 1
ATOM 1585 C CA . ASN A 1 207 ? 12.974 -19.539 -22.043 1.00 83.81 207 ASN A CA 1
ATOM 1586 C C . ASN A 1 207 ? 11.948 -19.131 -20.971 1.00 83.81 207 ASN A C 1
ATOM 1588 O O . ASN A 1 207 ? 10.739 -19.206 -21.215 1.00 83.81 207 ASN A O 1
ATOM 1592 N N . PRO A 1 208 ? 12.407 -18.754 -19.763 1.00 87.19 208 PRO A N 1
ATOM 1593 C CA . PRO A 1 208 ? 11.507 -18.435 -18.667 1.00 87.19 208 PRO A CA 1
ATOM 1594 C C . PRO A 1 208 ? 10.712 -17.167 -18.974 1.00 87.19 208 PRO A C 1
ATOM 1596 O O . PRO A 1 208 ? 11.246 -16.173 -19.472 1.00 87.19 208 PRO A O 1
ATOM 1599 N N . LEU A 1 209 ? 9.426 -17.189 -18.634 1.00 87.50 209 LEU A N 1
ATOM 1600 C CA . LEU A 1 209 ? 8.547 -16.049 -18.854 1.00 87.50 209 LEU A CA 1
ATOM 1601 C C . LEU A 1 209 ? 8.695 -15.050 -17.700 1.00 87.50 209 LEU A C 1
ATOM 1603 O O . LEU A 1 209 ? 8.552 -15.408 -16.528 1.00 87.50 209 LEU A O 1
ATOM 1607 N N . THR A 1 210 ? 8.953 -13.788 -18.044 1.00 86.75 210 THR A N 1
ATOM 1608 C CA . THR A 1 210 ? 8.906 -12.670 -17.093 1.00 86.75 210 THR A CA 1
ATOM 1609 C C . THR A 1 210 ? 7.457 -12.199 -16.984 1.00 86.75 210 THR A C 1
ATOM 1611 O O . THR A 1 210 ? 6.922 -11.646 -17.939 1.00 86.75 210 THR A O 1
ATOM 1614 N N . LEU A 1 211 ? 6.812 -12.458 -15.844 1.00 85.75 211 LEU A N 1
ATOM 1615 C CA . LEU A 1 211 ? 5.383 -12.184 -15.636 1.00 85.75 211 LEU A CA 1
ATOM 1616 C C . LEU A 1 211 ? 5.088 -10.707 -15.337 1.00 85.75 211 LEU A C 1
ATOM 1618 O O . LEU A 1 211 ? 3.969 -10.255 -15.551 1.00 85.75 211 LEU A O 1
ATOM 1622 N N . ALA A 1 212 ? 6.078 -9.973 -14.825 1.00 84.12 212 ALA A N 1
ATOM 1623 C CA . ALA A 1 212 ? 5.991 -8.550 -14.520 1.00 84.12 212 ALA A CA 1
ATOM 1624 C C . ALA A 1 212 ? 7.367 -7.889 -14.676 1.00 84.12 212 ALA A C 1
ATOM 1626 O O . ALA A 1 212 ? 8.407 -8.531 -14.537 1.00 84.12 212 ALA A O 1
ATOM 1627 N N . ASP A 1 213 ? 7.395 -6.590 -14.931 1.00 80.81 213 ASP A N 1
ATOM 1628 C CA . ASP A 1 213 ? 8.611 -5.777 -14.932 1.00 80.81 213 ASP A CA 1
ATOM 1629 C C . ASP A 1 213 ? 9.137 -5.470 -13.518 1.00 80.81 213 ASP A C 1
ATOM 1631 O O . ASP A 1 213 ? 10.312 -5.113 -13.367 1.00 80.81 213 ASP A O 1
ATOM 1635 N N . HIS A 1 214 ? 8.314 -5.692 -12.486 1.00 86.88 214 HIS A N 1
ATOM 1636 C CA . HIS A 1 214 ? 8.649 -5.514 -11.071 1.00 86.88 214 HIS A CA 1
ATOM 1637 C C . HIS A 1 214 ? 8.833 -6.830 -10.326 1.00 86.88 214 HIS A C 1
ATOM 1639 O O . HIS A 1 214 ? 8.043 -7.763 -10.463 1.00 86.88 214 HIS A O 1
ATOM 1645 N N . ALA A 1 215 ? 9.846 -6.883 -9.462 1.00 88.88 215 ALA A N 1
ATOM 1646 C CA . ALA A 1 215 ? 9.961 -7.955 -8.486 1.00 88.88 215 ALA A CA 1
ATOM 1647 C C . ALA A 1 215 ? 8.817 -7.892 -7.463 1.00 88.88 215 ALA A C 1
ATOM 1649 O O . ALA A 1 215 ? 8.441 -6.822 -6.982 1.00 88.88 215 ALA A O 1
ATOM 1650 N N . ILE A 1 216 ? 8.314 -9.064 -7.087 1.00 88.69 216 ILE A N 1
ATOM 1651 C CA . ILE A 1 216 ? 7.315 -9.241 -6.040 1.00 88.69 216 ILE A CA 1
ATOM 1652 C C . ILE A 1 216 ? 7.990 -8.977 -4.699 1.00 88.69 216 ILE A C 1
ATOM 1654 O O . ILE A 1 216 ? 8.999 -9.599 -4.368 1.00 88.69 216 ILE A O 1
ATOM 1658 N N . VAL A 1 217 ? 7.418 -8.085 -3.898 1.00 88.94 217 VAL A N 1
ATOM 1659 C CA . VAL A 1 217 ? 7.902 -7.822 -2.542 1.00 88.94 217 VAL A CA 1
ATOM 1660 C C . VAL A 1 217 ? 6.886 -8.329 -1.542 1.00 88.94 217 VAL A C 1
ATOM 1662 O O . VAL A 1 217 ? 5.704 -8.011 -1.629 1.00 88.94 217 VAL A O 1
ATOM 1665 N N . SER A 1 218 ? 7.359 -9.125 -0.591 1.00 90.75 218 SER A N 1
ATOM 1666 C CA . SER A 1 218 ? 6.542 -9.705 0.461 1.00 90.75 218 SER A CA 1
ATOM 1667 C C . SER A 1 218 ? 7.046 -9.254 1.821 1.00 90.75 218 SER A C 1
ATOM 1669 O O . SER A 1 218 ? 8.236 -9.350 2.123 1.00 90.75 218 SER A O 1
ATOM 1671 N N . ILE A 1 219 ? 6.107 -8.800 2.641 1.00 91.44 219 ILE A N 1
ATOM 1672 C CA . ILE A 1 219 ? 6.305 -8.514 4.056 1.00 91.44 219 ILE A CA 1
ATOM 1673 C C . ILE A 1 219 ? 5.389 -9.424 4.868 1.00 91.44 219 ILE A C 1
ATOM 1675 O O . ILE A 1 219 ? 4.331 -9.833 4.388 1.00 91.44 219 ILE A O 1
ATOM 1679 N N . GLU A 1 220 ? 5.801 -9.747 6.085 1.00 93.62 220 GLU A N 1
ATOM 1680 C CA . GLU A 1 220 ? 4.935 -10.380 7.074 1.00 93.62 220 GLU A CA 1
ATOM 1681 C C . GLU A 1 220 ? 4.987 -9.537 8.334 1.00 93.62 220 GLU A C 1
ATOM 1683 O O . GLU A 1 220 ? 6.058 -9.109 8.769 1.00 93.62 220 GLU A O 1
ATOM 1688 N N . VAL A 1 221 ? 3.805 -9.238 8.853 1.00 92.62 221 VAL A N 1
ATOM 1689 C CA . VAL A 1 221 ? 3.626 -8.331 9.973 1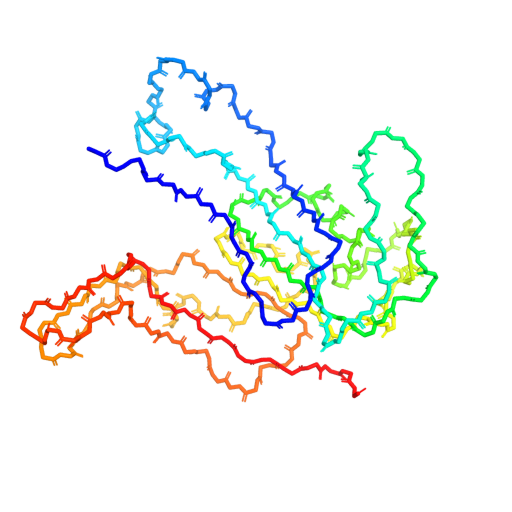.00 92.62 221 VAL A CA 1
ATOM 1690 C C . VAL A 1 221 ? 2.662 -8.940 10.975 1.00 92.62 221 VAL A C 1
ATOM 1692 O O . VAL A 1 221 ? 1.715 -9.635 10.603 1.00 92.62 221 VAL A O 1
ATOM 1695 N N . LYS A 1 222 ? 2.889 -8.649 12.252 1.00 92.19 222 LYS A N 1
ATOM 1696 C CA . LYS A 1 222 ? 2.051 -9.079 13.367 1.00 92.19 222 LYS A CA 1
ATOM 1697 C C . LYS A 1 222 ? 1.446 -7.867 14.055 1.00 92.19 222 LYS A C 1
ATOM 1699 O O . LYS A 1 222 ? 2.114 -6.855 14.249 1.00 92.19 222 LYS A O 1
ATOM 1704 N N . SER A 1 223 ? 0.166 -7.982 14.409 1.00 85.12 223 SER A N 1
ATOM 1705 C CA . SER A 1 223 ? -0.522 -6.944 15.173 1.00 85.12 223 SER A CA 1
ATOM 1706 C C . SER A 1 223 ? 0.135 -6.765 16.537 1.00 85.12 223 SER A C 1
ATOM 1708 O O . SER A 1 223 ? 0.534 -7.740 17.174 1.00 85.12 223 SER A O 1
ATOM 1710 N N . ASN A 1 224 ? 0.188 -5.519 16.996 1.00 75.31 224 ASN A N 1
ATOM 1711 C CA . ASN A 1 224 ? 0.617 -5.193 18.354 1.00 75.31 224 ASN A CA 1
ATOM 1712 C C . ASN A 1 224 ? -0.508 -5.440 19.377 1.00 75.31 224 ASN A C 1
ATOM 1714 O O . ASN A 1 224 ? -0.279 -5.314 20.576 1.00 75.31 224 ASN A O 1
ATOM 1718 N N . LYS A 1 225 ? -1.722 -5.771 18.912 1.00 71.81 225 LYS A N 1
ATOM 1719 C CA . LYS A 1 225 ? -2.874 -6.144 19.737 1.00 71.81 225 LYS A CA 1
ATOM 1720 C C . LYS A 1 225 ? -3.037 -7.667 19.730 1.00 71.81 225 LYS A C 1
ATOM 1722 O O . LYS A 1 225 ? -2.886 -8.300 18.682 1.00 71.81 225 LYS A O 1
ATOM 1727 N N . HIS A 1 226 ? -3.287 -8.225 20.914 1.00 53.31 226 HIS A N 1
ATOM 1728 C CA . HIS A 1 226 ? -3.507 -9.654 21.144 1.00 53.31 226 HIS A CA 1
ATOM 1729 C C . HIS A 1 226 ? -4.925 -10.081 20.772 1.00 53.31 226 HIS A C 1
ATOM 1731 O O . HIS A 1 226 ? -5.864 -9.312 21.071 1.00 53.31 226 HIS A O 1
#

Foldseek 3Di:
DDQDEDDWDDDDPFDWADKDKDADPDPVLLVDPDQDPPDPPSSSHNHVGHWIKIKTKTDRDDDPPDDDPDDPPDDDDPDPQDDAQIEIEMEGGAHDPDPVVLLVCCQRQVQAAFDQDDPRPHQPDGGDRHPSYQKYKYKYAYDPCPQVSRNWDWQDDQQPQAWAFWDAAAPRDIDGDRGHGMTMTMPFAWPDHKDWAQCWDCPPRHDIDRPHRTTDIDTDTGGPPD

Radius of gyration: 19.58 Å; chains: 1; bounding box: 45×43×50 Å

Organism: NCBI:txid420281

Sequence (226 aa):
DALSLHGNAILSKCILGDGLILRDPLPHTYFSEKAERGINADGYEVRLGGRMGLFARIFGKPSPIIPRTHNLTKDSFYLPENLPPHFVVGNVHKLKETKETRAKLWNFYGFGAPAANSTSIYDGKGIDLASSQHGVIIQGDFGPQFCSLGGLEKMNNYMAHKKFRSTCLPNGKSKIGPLSGDFFCSNMIATRDVKVTPPCNCSNNTNPLTLADHAIVSIEVKSNKH